Protein AF-A0A165BDV9-F1 (afdb_monomer_lite)

pLDDT: mean 80.35, std 20.44, range [30.0, 98.56]

Structure (mmCIF, N/CA/C/O backbone):
data_AF-A0A165BDV9-F1
#
_entry.id   AF-A0A165BDV9-F1
#
loop_
_atom_site.group_PDB
_atom_site.id
_atom_site.type_symbol
_atom_site.label_atom_id
_atom_site.label_alt_id
_atom_site.label_comp_id
_atom_site.label_asym_id
_atom_site.label_entity_id
_atom_site.label_seq_id
_atom_site.pdbx_PDB_ins_code
_atom_site.Cartn_x
_atom_site.Cartn_y
_atom_site.Cartn_z
_atom_site.occupancy
_atom_site.B_iso_or_equiv
_atom_site.auth_seq_id
_atom_site.auth_comp_id
_atom_site.auth_asym_id
_atom_site.auth_atom_id
_atom_site.pdbx_PDB_model_num
ATOM 1 N N . MET A 1 1 ? -20.796 7.220 -41.250 1.00 53.97 1 MET A N 1
ATOM 2 C CA . MET A 1 1 ? -20.922 7.171 -39.777 1.00 53.97 1 MET A CA 1
ATOM 3 C C . MET A 1 1 ? -20.487 5.777 -39.358 1.00 53.97 1 MET A C 1
ATOM 5 O O . MET A 1 1 ? -21.183 4.827 -39.682 1.00 53.97 1 MET A O 1
ATOM 9 N N . SER A 1 2 ? -19.279 5.639 -38.808 1.00 47.56 2 SER A N 1
ATOM 10 C CA . SER A 1 2 ? -18.722 4.333 -38.436 1.00 47.56 2 SER A CA 1
ATOM 11 C C . SER A 1 2 ? -19.279 3.947 -37.070 1.00 47.56 2 SER A C 1
ATOM 13 O O . SER A 1 2 ? -18.946 4.584 -36.075 1.00 47.56 2 SER A O 1
ATOM 15 N N . SER A 1 3 ? -20.176 2.963 -37.041 1.00 55.25 3 SER A N 1
ATOM 16 C CA . SER A 1 3 ? -20.696 2.372 -35.809 1.00 55.25 3 SER A CA 1
ATOM 17 C C . SER A 1 3 ? -19.577 1.546 -35.179 1.00 55.25 3 SER A C 1
ATOM 19 O O . SER A 1 3 ? -19.234 0.487 -35.700 1.00 55.25 3 SER A O 1
ATOM 21 N N . ALA A 1 4 ? -18.960 2.051 -34.111 1.00 53.91 4 ALA A N 1
ATOM 22 C CA . ALA A 1 4 ? -18.009 1.272 -33.328 1.00 53.91 4 ALA A CA 1
ATOM 23 C C . ALA A 1 4 ? -18.763 0.110 -32.666 1.00 53.91 4 ALA A C 1
ATOM 25 O O . ALA A 1 4 ? -19.794 0.325 -32.027 1.00 53.91 4 ALA A O 1
ATOM 26 N N . ALA A 1 5 ? -18.288 -1.118 -32.876 1.00 44.62 5 ALA A N 1
ATOM 27 C CA . ALA A 1 5 ? -18.812 -2.286 -32.183 1.00 44.62 5 ALA A CA 1
ATOM 28 C C . ALA A 1 5 ? -18.625 -2.107 -30.662 1.00 44.62 5 ALA A C 1
ATOM 30 O O . ALA A 1 5 ? -17.592 -1.566 -30.251 1.00 44.62 5 ALA A O 1
ATOM 31 N N . PRO A 1 6 ? -19.594 -2.528 -29.829 1.00 51.03 6 PRO A N 1
ATOM 32 C CA . PRO A 1 6 ? -19.442 -2.466 -28.382 1.00 51.03 6 PRO A CA 1
ATOM 33 C C . PRO A 1 6 ? -18.241 -3.330 -27.957 1.00 51.03 6 PRO A C 1
ATOM 35 O O . PRO A 1 6 ? -18.067 -4.423 -28.501 1.00 51.03 6 PRO A O 1
ATOM 38 N N . PRO A 1 7 ? -17.391 -2.860 -27.028 1.00 49.88 7 PRO A N 1
ATOM 39 C CA . PRO A 1 7 ? -16.247 -3.628 -26.555 1.00 49.88 7 PRO A CA 1
ATOM 40 C C . PRO A 1 7 ? -16.735 -4.911 -25.868 1.00 49.88 7 PRO A C 1
ATOM 42 O O . PRO A 1 7 ? -17.346 -4.869 -24.805 1.00 49.88 7 PRO A O 1
ATOM 45 N N . THR A 1 8 ? -16.490 -6.056 -26.505 1.00 48.16 8 THR A N 1
ATOM 46 C CA . THR A 1 8 ? -16.943 -7.385 -26.060 1.00 48.16 8 THR A CA 1
ATOM 47 C C . THR A 1 8 ? -16.049 -8.059 -25.020 1.00 48.16 8 THR A C 1
ATOM 49 O O . THR A 1 8 ? -16.355 -9.178 -24.624 1.00 48.16 8 THR A O 1
ATOM 52 N N . ASP A 1 9 ? -14.982 -7.418 -24.545 1.00 52.66 9 ASP A N 1
ATOM 53 C CA . ASP A 1 9 ? -14.109 -8.022 -23.534 1.00 52.66 9 ASP A CA 1
ATOM 54 C C . ASP A 1 9 ? -14.529 -7.574 -22.138 1.00 52.66 9 ASP A C 1
ATOM 56 O O . ASP A 1 9 ? -14.067 -6.571 -21.588 1.00 52.66 9 ASP A O 1
ATOM 60 N N . THR A 1 10 ? -15.466 -8.321 -21.557 1.00 58.69 10 THR A N 1
ATOM 61 C CA . THR A 1 10 ? -15.656 -8.272 -20.108 1.00 58.69 10 THR A CA 1
ATOM 62 C C . THR A 1 10 ? -14.504 -9.070 -19.504 1.00 58.69 10 THR A C 1
ATOM 64 O O . THR A 1 10 ? -14.655 -10.264 -19.243 1.00 58.69 10 THR A O 1
ATOM 67 N N . ASP A 1 11 ? -13.339 -8.424 -19.345 1.00 69.75 11 ASP A N 1
ATOM 68 C CA . ASP A 1 11 ? -12.197 -8.968 -18.598 1.00 69.75 11 ASP A CA 1
ATOM 69 C C . ASP A 1 11 ? -12.765 -9.599 -17.320 1.00 69.75 11 ASP A C 1
ATOM 71 O O . ASP A 1 11 ? -13.359 -8.913 -16.479 1.00 69.75 11 ASP A O 1
ATOM 75 N N . THR A 1 12 ? -12.682 -10.925 -17.197 1.00 86.38 12 THR A N 1
ATOM 76 C CA . THR A 1 12 ? -13.261 -11.618 -16.045 1.00 86.38 12 THR A CA 1
ATOM 77 C C . THR A 1 12 ? -12.397 -11.307 -14.832 1.00 86.38 12 THR A C 1
ATOM 79 O O . THR A 1 12 ? -11.383 -11.949 -14.583 1.00 86.38 12 THR A O 1
ATOM 82 N N . VAL A 1 13 ? -12.788 -10.277 -14.082 1.00 91.44 13 VAL A N 1
ATOM 83 C CA . VAL A 1 13 ? -12.050 -9.835 -12.899 1.00 91.44 13 VAL A CA 1
ATOM 84 C C . VAL A 1 13 ? -12.374 -10.727 -11.710 1.00 91.44 13 VAL A C 1
ATOM 86 O O . VAL A 1 13 ? -13.504 -10.712 -11.208 1.00 91.44 13 VAL A O 1
ATOM 89 N N . THR A 1 14 ? -11.354 -11.410 -11.196 1.00 95.31 14 THR A N 1
ATOM 90 C CA . THR A 1 14 ? -11.439 -12.212 -9.969 1.00 95.31 14 THR A CA 1
ATOM 91 C C . THR A 1 14 ? -10.708 -11.509 -8.830 1.00 95.31 14 THR A C 1
ATOM 93 O O . THR A 1 14 ? -9.566 -11.084 -8.988 1.00 95.31 14 THR A O 1
ATOM 96 N N . VAL A 1 15 ? -11.340 -11.391 -7.659 1.00 97.19 15 VAL A N 1
ATOM 97 C CA . VAL A 1 15 ? -10.685 -10.888 -6.441 1.00 97.19 15 VAL A CA 1
ATOM 98 C C . VAL A 1 15 ? -10.355 -12.058 -5.528 1.00 97.19 15 VAL A C 1
ATOM 100 O O . VAL A 1 15 ? -11.198 -12.914 -5.274 1.00 97.19 15 VAL A O 1
ATOM 103 N N . ARG A 1 16 ? -9.123 -12.104 -5.020 1.00 97.50 16 ARG A N 1
ATOM 104 C CA . ARG A 1 16 ? -8.670 -13.164 -4.111 1.00 97.50 16 ARG A CA 1
ATOM 105 C C . ARG A 1 16 ? -7.572 -12.687 -3.168 1.00 97.50 16 ARG A C 1
ATOM 107 O O . ARG A 1 16 ? -7.036 -11.587 -3.298 1.00 97.50 16 ARG A O 1
ATOM 114 N N . ALA A 1 17 ? -7.230 -13.527 -2.194 1.00 98.12 17 ALA A N 1
ATOM 115 C CA . ALA A 1 17 ? -6.017 -13.327 -1.409 1.00 98.12 17 ALA A CA 1
ATOM 116 C C . ALA A 1 17 ? -4.771 -13.462 -2.305 1.00 98.12 17 ALA A C 1
ATOM 118 O O . ALA A 1 17 ? -4.738 -14.289 -3.222 1.00 98.12 17 ALA A O 1
ATOM 119 N N . MET A 1 18 ? -3.750 -12.652 -2.028 1.00 98.31 18 MET A N 1
ATOM 120 C CA . MET A 1 18 ? -2.462 -12.742 -2.720 1.00 98.31 18 MET A CA 1
ATOM 121 C C . MET A 1 18 ? -1.737 -14.042 -2.341 1.00 98.31 18 MET A C 1
ATOM 123 O O . MET A 1 18 ? -1.652 -14.385 -1.157 1.00 98.31 18 MET A O 1
ATOM 127 N N . ARG A 1 19 ? -1.183 -14.744 -3.331 1.00 98.12 19 ARG A N 1
ATOM 128 C CA . ARG A 1 19 ? -0.327 -15.922 -3.136 1.00 98.12 19 ARG A CA 1
ATOM 129 C C . ARG A 1 19 ? 1.083 -15.505 -2.703 1.00 98.12 19 ARG A C 1
ATOM 131 O O . ARG A 1 19 ? 1.499 -14.360 -2.866 1.00 98.12 19 ARG A O 1
ATOM 138 N N . ALA A 1 20 ? 1.836 -16.430 -2.114 1.00 96.12 20 ALA A N 1
ATOM 139 C CA . ALA A 1 20 ? 3.165 -16.127 -1.573 1.00 96.12 20 ALA A CA 1
ATOM 140 C C . ALA A 1 20 ? 4.212 -15.815 -2.662 1.00 96.12 20 ALA A C 1
ATOM 142 O O . ALA A 1 20 ? 5.116 -15.011 -2.436 1.00 96.12 20 ALA A O 1
ATOM 143 N N . ASP A 1 21 ? 4.078 -16.427 -3.835 1.00 96.75 21 ASP A N 1
ATOM 144 C CA . ASP A 1 21 ? 4.927 -16.254 -5.018 1.00 96.75 21 ASP A CA 1
ATOM 145 C C . ASP A 1 21 ? 4.632 -14.963 -5.804 1.00 96.75 21 ASP A C 1
ATOM 147 O O . ASP A 1 21 ? 5.457 -14.510 -6.594 1.00 96.75 21 ASP A O 1
ATOM 151 N N . GLU A 1 22 ? 3.514 -14.296 -5.518 1.00 97.38 22 GLU A N 1
ATOM 152 C CA . GLU A 1 22 ? 3.071 -13.076 -6.207 1.00 97.38 22 GLU A CA 1
ATOM 153 C C . GLU A 1 22 ? 3.657 -11.778 -5.653 1.00 97.38 22 GLU A C 1
ATOM 155 O O . GLU A 1 22 ? 3.380 -10.692 -6.164 1.00 97.38 22 GLU A O 1
ATOM 160 N N . GLN A 1 23 ? 4.484 -11.866 -4.612 1.00 97.44 23 GLN A N 1
ATOM 161 C CA . GLN A 1 23 ? 5.049 -10.703 -3.930 1.00 97.44 23 GLN A CA 1
ATOM 162 C C . GLN A 1 23 ? 5.742 -9.723 -4.894 1.00 97.44 23 GLN A C 1
ATOM 164 O O . GLN A 1 23 ? 5.627 -8.507 -4.731 1.00 97.44 23 GLN A O 1
ATOM 169 N N . HIS A 1 24 ? 6.446 -10.238 -5.904 1.00 96.81 24 HIS A N 1
ATOM 170 C CA . HIS A 1 24 ? 7.117 -9.397 -6.891 1.00 96.81 24 HIS A CA 1
ATOM 171 C C . HIS A 1 24 ? 6.128 -8.665 -7.810 1.00 96.81 24 HIS A C 1
ATOM 173 O O . HIS A 1 24 ? 6.222 -7.445 -7.951 1.00 96.81 24 HIS A O 1
ATOM 179 N N . ALA A 1 25 ? 5.162 -9.392 -8.377 1.00 97.19 25 ALA A N 1
ATOM 180 C CA . ALA A 1 25 ? 4.134 -8.828 -9.248 1.00 97.19 25 ALA A CA 1
ATOM 181 C C . ALA A 1 25 ? 3.306 -7.760 -8.514 1.00 97.19 25 ALA A C 1
ATOM 183 O O . ALA A 1 25 ? 3.128 -6.657 -9.027 1.00 97.19 25 ALA A O 1
ATOM 184 N N . PHE A 1 26 ? 2.913 -8.029 -7.262 1.00 97.81 26 PHE A N 1
ATOM 185 C CA . PHE A 1 26 ? 2.276 -7.037 -6.392 1.00 97.81 26 PHE A CA 1
ATOM 186 C C . PHE A 1 26 ? 3.112 -5.756 -6.291 1.00 97.81 26 PHE A C 1
ATOM 188 O O . PHE A 1 26 ? 2.597 -4.654 -6.471 1.00 97.81 26 PHE A O 1
ATOM 195 N N . ALA A 1 27 ? 4.408 -5.887 -5.992 1.00 97.31 27 ALA A N 1
ATOM 196 C CA . ALA A 1 27 ? 5.265 -4.732 -5.766 1.00 97.31 27 ALA A CA 1
ATOM 197 C C . ALA A 1 27 ? 5.450 -3.899 -7.046 1.00 97.31 27 ALA A C 1
ATOM 199 O O . ALA A 1 27 ? 5.487 -2.673 -6.956 1.00 97.31 27 ALA A O 1
ATOM 200 N N . LEU A 1 28 ? 5.503 -4.524 -8.228 1.00 96.75 28 LEU A N 1
ATOM 201 C CA . LEU A 1 28 ? 5.533 -3.806 -9.507 1.00 96.75 28 LEU A CA 1
ATOM 202 C C . LEU A 1 28 ? 4.243 -3.020 -9.757 1.00 96.75 28 LEU A C 1
ATOM 204 O O . LEU A 1 28 ? 4.317 -1.824 -10.047 1.00 96.75 28 LEU A O 1
ATOM 208 N N . VAL A 1 29 ? 3.079 -3.647 -9.574 1.00 97.38 29 VAL A N 1
ATOM 209 C CA . VAL A 1 29 ? 1.774 -2.978 -9.714 1.00 97.38 29 VAL A CA 1
ATOM 210 C C . VAL A 1 29 ? 1.661 -1.816 -8.727 1.00 97.38 29 VAL A C 1
ATOM 212 O O . VAL A 1 29 ? 1.257 -0.717 -9.101 1.00 97.38 29 VAL A O 1
ATOM 215 N N . ALA A 1 30 ? 2.102 -2.006 -7.482 1.00 96.81 30 ALA A N 1
ATOM 216 C CA . ALA A 1 30 ? 2.131 -0.952 -6.473 1.00 96.81 30 ALA A CA 1
ATOM 217 C C . ALA A 1 30 ? 3.055 0.211 -6.853 1.00 96.81 30 ALA A C 1
ATOM 219 O O . ALA A 1 30 ? 2.678 1.371 -6.698 1.00 96.81 30 ALA A O 1
ATOM 220 N N . VAL A 1 31 ? 4.243 -0.061 -7.395 1.00 95.94 31 VAL A N 1
ATOM 221 C CA . VAL A 1 31 ? 5.139 0.993 -7.894 1.00 95.94 31 VAL A CA 1
ATOM 222 C C . VAL A 1 31 ? 4.488 1.762 -9.036 1.00 95.94 31 VAL A C 1
ATOM 224 O O . VAL A 1 31 ? 4.521 2.990 -9.013 1.00 95.94 31 VAL A O 1
ATOM 227 N N . ARG A 1 32 ? 3.888 1.066 -10.006 1.00 95.50 32 ARG A N 1
ATOM 228 C CA . ARG A 1 32 ? 3.242 1.678 -11.177 1.00 95.50 32 ARG A CA 1
ATOM 229 C C . ARG A 1 32 ? 2.054 2.544 -10.769 1.00 95.50 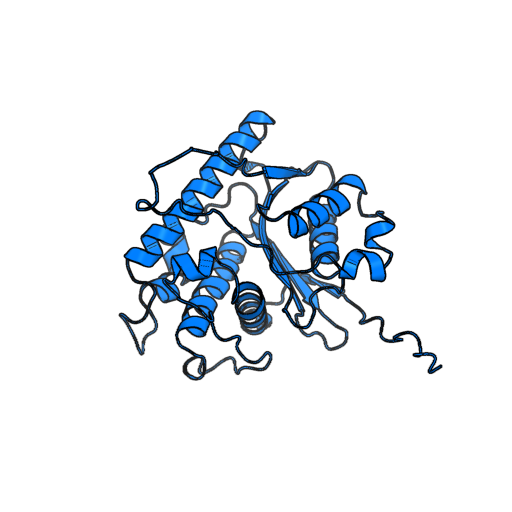32 ARG A C 1
ATOM 231 O O . ARG A 1 32 ? 2.014 3.713 -11.143 1.00 95.50 32 ARG A O 1
ATOM 238 N N . ALA A 1 33 ? 1.164 2.016 -9.929 1.00 94.81 33 ALA A N 1
ATOM 239 C CA . ALA A 1 33 ? 0.017 2.745 -9.391 1.00 94.81 33 ALA A CA 1
ATOM 240 C C . ALA A 1 33 ? 0.461 4.043 -8.694 1.00 94.81 33 ALA A C 1
ATOM 242 O O . ALA A 1 33 ? -0.078 5.121 -8.925 1.00 94.81 33 ALA A O 1
ATOM 243 N N . PHE A 1 34 ? 1.510 3.977 -7.877 1.00 93.19 34 PHE A N 1
ATOM 244 C CA . PHE A 1 34 ? 1.923 5.098 -7.037 1.00 93.19 34 PHE A CA 1
ATOM 245 C C . PHE A 1 34 ? 3.073 5.947 -7.605 1.00 93.19 34 PHE A C 1
ATOM 247 O O . PHE A 1 34 ? 3.534 6.877 -6.937 1.00 93.19 34 PHE A O 1
ATOM 254 N N . ALA A 1 35 ? 3.519 5.703 -8.840 1.00 92.44 35 ALA A N 1
ATOM 255 C CA . ALA A 1 35 ? 4.621 6.435 -9.475 1.00 92.44 35 ALA A CA 1
ATOM 256 C C . ALA A 1 35 ? 4.336 7.946 -9.622 1.00 92.44 35 ALA A C 1
ATOM 258 O O . ALA A 1 35 ? 5.243 8.788 -9.560 1.00 92.44 35 ALA A O 1
ATOM 259 N N . THR A 1 36 ? 3.059 8.304 -9.773 1.00 89.31 36 THR A N 1
ATOM 260 C CA . THR A 1 36 ? 2.581 9.686 -9.928 1.00 89.31 36 THR A CA 1
ATOM 261 C C . THR A 1 36 ? 2.110 10.317 -8.611 1.00 89.31 36 THR A C 1
ATOM 263 O O . THR A 1 36 ? 1.811 11.515 -8.578 1.00 89.31 36 THR A O 1
ATOM 266 N N . ASN A 1 37 ? 2.101 9.563 -7.504 1.00 88.38 37 ASN A N 1
ATOM 267 C CA . ASN A 1 37 ? 1.612 10.029 -6.207 1.00 88.38 37 ASN A CA 1
ATOM 268 C C . ASN A 1 37 ? 2.476 11.181 -5.660 1.00 88.38 37 ASN A C 1
ATOM 270 O O . ASN A 1 37 ? 3.692 11.065 -5.480 1.00 88.38 37 ASN A O 1
ATOM 274 N N . ARG A 1 38 ? 1.829 12.312 -5.352 1.00 88.56 38 ARG A N 1
ATOM 275 C CA . ARG A 1 38 ? 2.505 13.543 -4.913 1.00 88.56 38 ARG A CA 1
ATOM 276 C C . ARG A 1 38 ? 3.209 13.400 -3.567 1.00 88.56 38 ARG A C 1
ATOM 278 O O . ARG A 1 38 ? 4.322 13.905 -3.420 1.00 88.56 38 ARG A O 1
ATOM 285 N N . VAL A 1 39 ? 2.605 12.707 -2.606 1.00 87.88 39 VAL A N 1
ATOM 286 C CA . VAL A 1 39 ? 3.179 12.532 -1.266 1.00 87.88 39 VAL A CA 1
ATOM 287 C C . VAL A 1 39 ? 4.367 11.590 -1.281 1.00 87.88 39 VAL A C 1
ATOM 289 O O . VAL A 1 39 ? 5.392 11.918 -0.693 1.00 87.88 39 VAL A O 1
ATOM 292 N N . LEU A 1 40 ? 4.305 10.483 -2.015 1.00 89.31 40 LEU A N 1
ATOM 293 C CA . LEU A 1 40 ? 5.439 9.572 -2.168 1.00 89.31 40 LEU A CA 1
ATOM 294 C C . LEU A 1 40 ? 6.592 10.241 -2.913 1.00 89.31 40 LEU A C 1
ATOM 296 O O . LEU A 1 40 ? 7.751 10.107 -2.516 1.00 89.31 40 LEU A O 1
ATOM 300 N N . ARG A 1 41 ? 6.293 11.064 -3.921 1.00 90.12 41 ARG A N 1
ATOM 301 C CA . ARG A 1 41 ? 7.302 11.914 -4.560 1.00 90.12 41 ARG A CA 1
ATOM 302 C C . ARG A 1 41 ? 7.905 12.936 -3.601 1.00 90.12 41 ARG A C 1
ATOM 304 O O . ARG A 1 41 ? 9.118 13.126 -3.618 1.00 90.12 41 ARG A O 1
ATOM 311 N N . TRP A 1 42 ? 7.097 13.575 -2.756 1.00 89.75 42 TRP A N 1
ATOM 312 C CA . TRP A 1 42 ? 7.583 14.509 -1.737 1.00 89.75 42 TRP A CA 1
ATOM 313 C C . TRP A 1 42 ? 8.460 13.804 -0.695 1.00 89.75 42 TRP A C 1
ATOM 315 O O . TRP A 1 42 ? 9.559 14.281 -0.403 1.00 89.75 42 TRP A O 1
ATOM 325 N N . ILE A 1 43 ? 8.045 12.632 -0.205 1.00 87.38 43 ILE A N 1
ATOM 326 C CA . ILE A 1 43 ? 8.833 11.766 0.684 1.00 87.38 43 ILE A CA 1
ATOM 327 C C . ILE A 1 43 ? 10.182 11.437 0.037 1.00 87.38 43 ILE A C 1
ATOM 329 O O . ILE A 1 43 ? 11.209 11.570 0.701 1.00 87.38 43 ILE A O 1
ATOM 333 N N . ASN A 1 44 ? 10.207 11.130 -1.259 1.00 85.69 44 ASN A N 1
ATOM 334 C CA . ASN A 1 44 ? 11.418 10.791 -2.013 1.00 85.69 44 ASN A CA 1
ATOM 335 C C . ASN A 1 44 ? 12.195 12.025 -2.544 1.00 85.69 44 ASN A C 1
ATOM 337 O O . ASN A 1 44 ? 13.239 11.891 -3.168 1.00 85.69 44 ASN A O 1
ATOM 341 N N . SER A 1 45 ? 11.733 13.260 -2.302 1.00 86.31 45 SER A N 1
ATOM 342 C CA . SER A 1 45 ? 12.325 14.479 -2.894 1.00 86.31 45 SER A CA 1
ATOM 343 C C . SER A 1 45 ? 12.408 14.467 -4.436 1.00 86.31 45 SER A C 1
ATOM 345 O O . SER A 1 45 ? 13.287 15.104 -5.018 1.00 86.31 45 SER A O 1
ATOM 347 N N . ILE A 1 46 ? 11.475 13.796 -5.116 1.00 85.00 46 ILE A N 1
ATOM 348 C CA . ILE A 1 46 ? 11.474 13.653 -6.579 1.00 85.00 46 ILE A CA 1
ATOM 349 C C . ILE A 1 46 ? 10.756 14.823 -7.258 1.00 85.00 46 ILE A C 1
ATOM 351 O O . ILE A 1 46 ? 9.540 15.025 -7.122 1.00 85.00 46 ILE A O 1
ATOM 355 N N . ARG A 1 47 ? 11.517 15.576 -8.058 1.00 81.19 47 ARG A N 1
ATOM 356 C CA . ARG A 1 47 ? 11.013 16.660 -8.917 1.00 81.19 47 ARG A CA 1
ATOM 357 C C . ARG A 1 47 ? 10.312 16.104 -10.171 1.00 81.19 47 ARG A C 1
ATOM 359 O O . ARG A 1 47 ? 10.471 14.928 -10.481 1.00 81.19 47 ARG A O 1
ATOM 366 N N . PRO A 1 48 ? 9.471 16.900 -10.861 1.00 78.12 48 PRO A N 1
ATOM 367 C CA . PRO A 1 48 ? 8.864 16.481 -12.130 1.00 78.12 48 PRO A CA 1
ATOM 368 C C . PRO A 1 48 ? 9.929 16.031 -13.152 1.00 78.12 48 PRO A C 1
ATOM 370 O O . PRO A 1 48 ? 11.030 16.580 -13.111 1.00 78.12 48 PRO A O 1
ATOM 373 N N . PRO A 1 49 ? 9.630 15.058 -14.038 1.00 75.44 49 PRO A N 1
ATOM 374 C CA . PRO A 1 49 ? 8.290 14.559 -14.376 1.00 75.44 49 PRO A CA 1
ATOM 375 C C . PRO A 1 49 ? 7.687 13.558 -13.372 1.00 75.44 49 PRO A C 1
ATOM 377 O O . PRO A 1 49 ? 6.473 13.568 -13.186 1.00 75.44 49 PRO A O 1
ATOM 380 N N . GLY A 1 50 ? 8.486 12.802 -12.615 1.00 80.75 50 GLY A N 1
ATOM 381 C CA . GLY A 1 50 ? 7.989 11.831 -11.631 1.00 80.75 50 GLY A CA 1
ATOM 382 C C . GLY A 1 50 ? 8.903 10.621 -11.479 1.00 80.75 50 GLY A C 1
ATOM 383 O O . GLY A 1 50 ? 10.066 10.675 -11.872 1.00 80.75 50 GLY A O 1
ATOM 384 N N . ILE A 1 51 ? 8.380 9.547 -10.887 1.00 85.94 51 ILE A N 1
ATOM 385 C CA . ILE A 1 51 ? 9.053 8.244 -10.847 1.00 85.94 51 ILE A CA 1
ATOM 386 C C . ILE A 1 51 ? 8.768 7.551 -12.186 1.00 85.94 51 ILE A C 1
ATOM 388 O O . ILE A 1 51 ? 7.596 7.456 -12.548 1.00 85.94 51 ILE A O 1
ATOM 392 N N . PRO A 1 52 ? 9.779 7.082 -12.936 1.00 89.81 52 PRO A N 1
ATOM 393 C CA . PRO A 1 52 ? 9.530 6.300 -14.142 1.00 89.81 52 PRO A CA 1
ATOM 394 C C . PRO A 1 52 ? 8.777 5.011 -13.792 1.00 89.81 52 PRO A C 1
ATOM 396 O O . PRO A 1 52 ? 9.231 4.255 -12.929 1.00 89.81 52 PRO A O 1
ATOM 399 N N . SER A 1 53 ? 7.640 4.757 -14.443 1.00 89.81 53 SER A N 1
ATOM 400 C CA . SER A 1 53 ? 6.907 3.503 -14.252 1.00 89.81 53 SER A CA 1
ATOM 401 C C . SER A 1 53 ? 7.728 2.332 -14.804 1.00 89.81 53 SER A C 1
ATOM 403 O O . SER A 1 53 ? 8.162 2.397 -15.956 1.00 89.81 53 SER A O 1
ATOM 405 N N . PRO A 1 54 ? 7.968 1.269 -14.018 1.00 92.75 54 PRO A N 1
ATOM 406 C CA . PRO A 1 54 ? 8.638 0.078 -14.522 1.00 92.75 54 PRO A CA 1
ATOM 407 C C . PRO A 1 54 ? 7.738 -0.677 -15.519 1.00 92.75 54 PRO A C 1
ATOM 409 O O . PRO A 1 54 ? 6.508 -0.561 -15.435 1.00 92.75 54 PRO A O 1
ATOM 412 N N . PRO A 1 55 ? 8.319 -1.476 -16.433 1.00 92.00 55 PRO A N 1
ATOM 413 C CA . PRO A 1 55 ? 7.566 -2.449 -17.223 1.00 92.00 55 PRO A CA 1
ATOM 414 C C . PRO A 1 55 ? 6.769 -3.396 -16.316 1.00 92.00 55 PRO A C 1
ATOM 416 O O . PRO A 1 55 ? 7.219 -3.716 -15.212 1.00 92.00 55 PRO A O 1
ATOM 419 N N . ALA A 1 56 ? 5.589 -3.824 -16.765 1.00 87.94 56 ALA A N 1
ATOM 420 C CA . ALA A 1 56 ? 4.731 -4.730 -15.995 1.00 87.94 56 ALA A CA 1
ATOM 421 C C . ALA A 1 56 ? 5.367 -6.122 -15.811 1.00 87.94 56 ALA A C 1
ATOM 423 O O . ALA A 1 56 ? 5.150 -6.778 -14.798 1.00 87.94 56 ALA A O 1
ATOM 424 N N . ASP A 1 57 ? 6.201 -6.530 -16.765 1.00 88.25 57 ASP A N 1
ATOM 425 C CA . ASP A 1 57 ? 6.914 -7.803 -16.859 1.00 88.25 57 ASP A CA 1
ATOM 426 C C . ASP A 1 57 ? 8.382 -7.708 -16.409 1.00 88.25 57 ASP A C 1
ATOM 428 O O . ASP A 1 57 ? 9.200 -8.576 -16.728 1.00 88.25 57 ASP A O 1
ATOM 432 N N . ALA A 1 58 ? 8.748 -6.649 -15.675 1.00 88.69 58 ALA A N 1
ATOM 433 C CA . ALA A 1 58 ? 10.114 -6.485 -15.195 1.00 88.69 58 ALA A CA 1
ATOM 434 C C . ALA A 1 58 ? 10.561 -7.727 -14.393 1.00 88.69 58 ALA A C 1
ATOM 436 O O . ALA A 1 58 ? 9.800 -8.235 -13.571 1.00 88.69 58 ALA A O 1
ATOM 437 N N . PRO A 1 59 ? 11.790 -8.235 -14.598 1.00 86.50 59 PRO A N 1
ATOM 438 C CA . PRO A 1 59 ? 12.228 -9.456 -13.940 1.00 86.50 59 PRO A CA 1
ATOM 439 C C . PRO A 1 59 ? 12.379 -9.252 -12.428 1.00 86.50 59 PRO A C 1
ATOM 441 O O . PRO A 1 59 ? 12.885 -8.226 -11.961 1.00 86.50 59 PRO A O 1
ATOM 444 N N . SER A 1 60 ? 12.046 -10.294 -11.661 1.00 80.06 60 SER A N 1
ATOM 445 C CA . SER A 1 60 ? 12.166 -10.296 -10.194 1.00 80.06 60 SER A CA 1
ATOM 446 C C . SER A 1 60 ? 13.591 -10.072 -9.705 1.00 80.06 60 SER A C 1
ATOM 448 O O . SER A 1 60 ? 13.813 -9.465 -8.650 1.00 80.06 60 SER A O 1
ATOM 450 N N . THR A 1 61 ? 14.571 -10.497 -10.500 1.00 79.75 61 THR A N 1
ATOM 451 C CA . THR A 1 61 ? 15.990 -10.260 -10.262 1.00 79.75 61 THR A CA 1
ATOM 452 C C . THR A 1 61 ? 16.775 -10.157 -11.573 1.00 79.75 61 THR A C 1
ATOM 454 O O . THR A 1 61 ? 16.552 -10.977 -12.460 1.00 79.75 61 THR A O 1
ATOM 457 N N . PRO A 1 62 ? 17.751 -9.231 -11.673 1.00 80.12 62 PRO A N 1
ATOM 458 C CA . PRO A 1 62 ? 18.097 -8.217 -10.679 1.00 80.12 62 PRO A CA 1
ATOM 459 C C . PRO A 1 62 ? 17.223 -6.956 -10.810 1.00 80.12 62 PRO A C 1
ATOM 461 O O . PRO A 1 62 ? 17.135 -6.352 -11.877 1.00 80.12 62 PRO A O 1
ATOM 464 N N . LEU A 1 63 ? 16.701 -6.462 -9.678 1.00 88.12 63 LEU A N 1
ATOM 465 C CA . LEU A 1 63 ? 16.024 -5.153 -9.592 1.00 88.12 63 LEU A CA 1
ATOM 466 C C . LEU A 1 63 ? 16.937 -3.970 -9.966 1.00 88.12 63 LEU A C 1
ATOM 468 O O . LEU A 1 63 ? 16.471 -2.843 -10.102 1.00 88.12 63 LEU A O 1
ATOM 472 N N . ALA A 1 64 ? 18.245 -4.209 -10.112 1.00 85.56 64 ALA A N 1
ATOM 473 C CA . ALA A 1 64 ? 19.224 -3.217 -10.544 1.00 85.56 64 ALA A CA 1
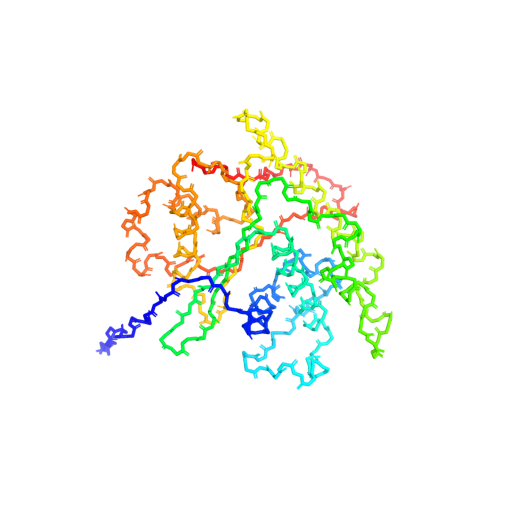ATOM 474 C C . ALA A 1 64 ? 18.928 -2.643 -11.942 1.00 85.56 64 ALA A C 1
ATOM 476 O O . ALA A 1 64 ? 19.365 -1.534 -12.229 1.00 85.56 64 ALA A O 1
ATOM 477 N N . SER A 1 65 ? 18.167 -3.367 -12.772 1.00 88.25 65 SER A N 1
ATOM 478 C CA . SER A 1 65 ? 17.692 -2.896 -14.081 1.00 88.25 65 SER A CA 1
ATOM 479 C C . SER A 1 65 ? 16.659 -1.767 -13.983 1.00 88.25 65 SER A C 1
ATOM 481 O O . SER A 1 65 ? 16.504 -0.996 -14.927 1.00 88.25 65 SER A O 1
ATOM 483 N N . LEU A 1 66 ? 15.970 -1.633 -12.844 1.00 91.00 66 LEU A N 1
ATOM 484 C CA . LEU A 1 66 ? 14.992 -0.571 -12.635 1.00 91.00 66 LEU A CA 1
ATOM 485 C C . LEU A 1 66 ? 15.682 0.772 -12.356 1.00 91.00 66 LEU A C 1
ATOM 487 O O . LEU A 1 66 ? 16.691 0.805 -11.637 1.00 91.00 66 LEU A O 1
ATOM 491 N N . PRO A 1 67 ? 15.096 1.898 -12.809 1.00 91.25 67 PRO A N 1
ATOM 492 C CA . PRO A 1 67 ? 15.508 3.227 -12.378 1.00 91.25 67 PRO A CA 1
ATOM 493 C C . PRO A 1 67 ? 15.559 3.315 -10.853 1.00 91.25 67 PRO A C 1
ATOM 495 O O . PRO A 1 67 ? 14.713 2.744 -10.157 1.00 91.25 67 PRO A O 1
ATOM 498 N N . ARG A 1 68 ? 16.547 4.039 -10.319 1.00 90.06 68 ARG A N 1
ATOM 499 C CA . ARG A 1 68 ? 16.789 4.131 -8.872 1.00 90.06 68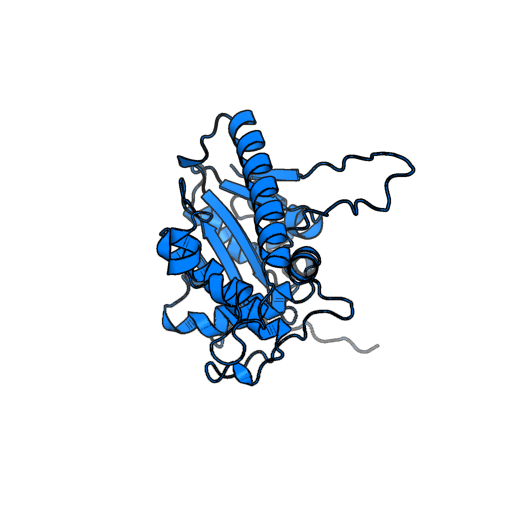 ARG A CA 1
ATOM 500 C C . ARG A 1 68 ? 15.518 4.508 -8.112 1.00 90.06 68 ARG A C 1
ATOM 502 O O . ARG A 1 68 ? 15.186 3.880 -7.113 1.00 90.06 68 ARG A O 1
ATOM 509 N N . GLU A 1 69 ? 14.795 5.507 -8.592 1.00 90.94 69 GLU A N 1
ATOM 510 C CA . GLU A 1 69 ? 13.582 6.033 -7.973 1.00 90.94 69 GLU A CA 1
ATOM 511 C C . GLU A 1 69 ? 12.477 4.971 -7.896 1.00 90.94 69 GLU A C 1
ATOM 513 O O . GLU A 1 69 ? 11.849 4.817 -6.845 1.00 90.94 69 GLU A O 1
ATOM 518 N N . ALA A 1 70 ? 12.293 4.206 -8.976 1.00 92.62 70 ALA A N 1
ATOM 519 C CA . ALA A 1 70 ? 11.345 3.096 -9.043 1.00 92.62 70 ALA A CA 1
ATOM 520 C C . ALA A 1 70 ? 11.768 1.952 -8.115 1.00 92.62 70 ALA A C 1
ATOM 522 O O . ALA A 1 70 ? 10.937 1.395 -7.405 1.00 92.62 70 ALA A O 1
ATOM 523 N N . ARG A 1 71 ? 13.070 1.652 -8.040 1.00 93.31 71 ARG A N 1
ATOM 524 C CA . ARG A 1 71 ? 13.626 0.630 -7.143 1.00 93.31 71 ARG A CA 1
ATOM 525 C C . ARG A 1 71 ? 13.449 0.978 -5.662 1.00 93.31 71 ARG A C 1
ATOM 527 O O . ARG A 1 71 ? 13.121 0.107 -4.860 1.00 93.31 71 ARG A O 1
ATOM 534 N N . LEU A 1 72 ? 13.629 2.240 -5.275 1.00 92.81 72 LEU A N 1
ATOM 535 C CA . LEU A 1 72 ? 13.375 2.668 -3.895 1.00 92.81 72 LEU A CA 1
ATOM 536 C C . LEU A 1 72 ? 11.887 2.600 -3.548 1.00 92.81 72 LEU A C 1
ATOM 538 O O . LEU A 1 72 ? 11.538 2.141 -2.460 1.00 92.81 72 LEU A O 1
ATOM 542 N N . LEU A 1 73 ? 11.013 3.010 -4.476 1.00 93.56 73 LEU A N 1
ATOM 543 C CA . LEU A 1 73 ? 9.571 2.852 -4.302 1.00 93.56 73 LEU A CA 1
ATOM 544 C C . LEU A 1 73 ? 9.183 1.368 -4.218 1.00 93.56 73 LEU A C 1
ATOM 546 O O . LEU A 1 73 ? 8.371 1.010 -3.373 1.00 93.56 73 LEU A O 1
ATOM 550 N N . TYR A 1 74 ? 9.823 0.501 -5.006 1.00 95.38 74 TYR A N 1
ATOM 551 C CA . TYR A 1 74 ? 9.639 -0.948 -4.944 1.00 95.38 74 TYR A CA 1
ATOM 552 C C . TYR A 1 74 ? 9.944 -1.480 -3.545 1.00 95.38 74 TYR A C 1
ATOM 554 O O . TYR A 1 74 ? 9.112 -2.165 -2.959 1.00 95.38 74 TYR A O 1
ATOM 562 N N . TYR A 1 75 ? 11.097 -1.132 -2.960 1.00 95.00 75 TYR A N 1
ATOM 563 C CA . TYR A 1 75 ? 11.430 -1.572 -1.600 1.00 95.00 75 TYR A CA 1
ATOM 564 C C . TYR A 1 75 ? 10.454 -1.054 -0.551 1.00 95.00 75 TYR A C 1
ATOM 566 O O . TYR A 1 75 ? 10.188 -1.745 0.433 1.00 95.00 75 TYR A O 1
ATOM 574 N N . PHE A 1 76 ? 9.923 0.150 -0.744 1.00 94.44 76 PHE A N 1
ATOM 575 C CA . PHE A 1 76 ? 8.914 0.693 0.147 1.00 94.44 76 PHE A CA 1
ATOM 576 C C . PHE A 1 76 ? 7.593 -0.078 0.046 1.00 94.44 76 PHE A C 1
ATOM 578 O O . PHE A 1 76 ? 7.072 -0.507 1.072 1.00 94.44 76 PHE A O 1
ATOM 585 N N . MET A 1 77 ? 7.095 -0.321 -1.169 1.00 95.88 77 MET A N 1
ATOM 586 C CA . MET A 1 77 ? 5.851 -1.063 -1.408 1.00 95.88 77 MET A CA 1
ATOM 587 C C . MET A 1 77 ? 5.956 -2.526 -0.967 1.00 95.88 77 MET A C 1
ATOM 589 O O . MET A 1 77 ? 5.076 -3.019 -0.262 1.00 95.88 77 MET A O 1
ATOM 593 N N . ASP A 1 78 ? 7.070 -3.193 -1.283 1.00 97.00 78 ASP A N 1
ATOM 594 C CA . ASP A 1 78 ? 7.396 -4.532 -0.774 1.00 97.00 78 ASP A CA 1
ATOM 595 C C . ASP A 1 78 ? 7.430 -4.547 0.760 1.00 97.00 78 ASP A C 1
ATOM 597 O O . ASP A 1 78 ? 6.950 -5.476 1.409 1.00 97.00 78 ASP A O 1
ATOM 601 N N . GLY A 1 79 ? 7.966 -3.487 1.364 1.00 96.12 79 GLY A N 1
ATOM 602 C CA . GLY A 1 79 ? 7.999 -3.336 2.807 1.00 96.12 79 GLY A CA 1
ATOM 603 C C . GLY A 1 79 ? 6.626 -3.083 3.434 1.00 96.12 79 GLY A C 1
ATOM 604 O O . GLY A 1 79 ? 6.368 -3.580 4.527 1.00 96.12 79 GLY A O 1
ATOM 605 N N . LEU A 1 80 ? 5.721 -2.347 2.786 1.00 95.38 80 LEU A N 1
ATOM 606 C CA . LEU A 1 80 ? 4.335 -2.200 3.253 1.00 95.38 80 LEU A CA 1
ATOM 607 C C . LEU A 1 80 ? 3.596 -3.537 3.195 1.00 95.38 80 LEU A C 1
ATOM 609 O O . LEU A 1 80 ? 3.010 -3.950 4.195 1.00 95.38 80 LEU A O 1
ATOM 613 N N . LEU A 1 81 ? 3.727 -4.261 2.081 1.00 97.69 81 LEU A N 1
ATOM 614 C CA . LEU A 1 81 ? 3.192 -5.611 1.925 1.00 97.69 81 LEU A CA 1
ATOM 615 C C . LEU A 1 81 ? 3.663 -6.541 3.052 1.00 97.69 81 LEU A C 1
ATOM 617 O O . LEU A 1 81 ? 2.851 -7.184 3.722 1.00 97.69 81 LEU A O 1
ATOM 621 N N . ARG A 1 82 ? 4.978 -6.585 3.304 1.00 97.88 82 ARG A N 1
ATOM 622 C CA . ARG A 1 82 ? 5.561 -7.398 4.383 1.00 97.8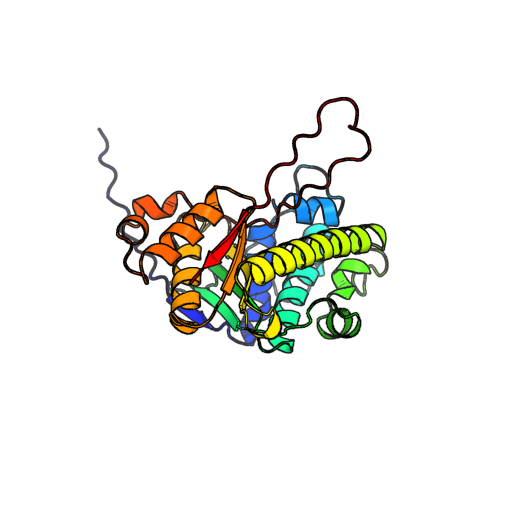8 82 ARG A CA 1
ATOM 623 C C . ARG A 1 82 ? 5.041 -6.983 5.750 1.00 97.88 82 ARG A C 1
ATOM 625 O O . ARG A 1 82 ? 4.779 -7.854 6.572 1.00 97.88 82 ARG A O 1
ATOM 632 N N . THR A 1 83 ? 4.884 -5.688 6.010 1.00 96.62 83 THR A N 1
ATOM 633 C CA . THR A 1 83 ? 4.306 -5.194 7.266 1.00 96.62 83 THR A CA 1
ATOM 634 C C . THR A 1 83 ? 2.870 -5.684 7.445 1.00 96.62 83 THR A C 1
ATOM 636 O O . THR A 1 83 ? 2.537 -6.203 8.514 1.00 96.62 83 THR A O 1
ATOM 639 N N . THR A 1 84 ? 2.032 -5.612 6.409 1.00 97.12 84 THR A N 1
ATOM 640 C CA . THR A 1 84 ? 0.663 -6.149 6.448 1.00 97.12 84 THR A CA 1
ATOM 641 C C . THR A 1 84 ? 0.674 -7.656 6.718 1.00 97.12 84 THR A C 1
ATOM 643 O O . THR A 1 84 ? -0.015 -8.117 7.623 1.00 97.12 84 THR A O 1
ATOM 646 N N . GLN A 1 85 ? 1.528 -8.430 6.046 1.00 97.44 85 GLN A N 1
ATOM 647 C CA . GLN A 1 85 ? 1.662 -9.873 6.300 1.00 97.44 85 GLN A CA 1
ATOM 648 C C . GLN A 1 85 ? 2.156 -10.186 7.726 1.00 97.44 85 GLN A C 1
ATOM 650 O O . GLN A 1 85 ? 1.574 -11.019 8.421 1.00 97.44 85 GLN A O 1
ATOM 655 N N . LEU A 1 86 ? 3.199 -9.499 8.204 1.00 97.19 86 LEU A N 1
ATOM 656 C CA . LEU A 1 86 ? 3.786 -9.694 9.539 1.00 97.19 86 LEU A CA 1
ATOM 657 C C . LEU A 1 86 ? 2.814 -9.340 10.662 1.00 97.19 86 LEU A C 1
ATOM 659 O O . LEU A 1 86 ? 2.834 -9.956 11.730 1.00 97.19 86 LEU A O 1
ATOM 663 N N . THR A 1 87 ? 1.956 -8.353 10.426 1.00 96.19 87 THR A N 1
ATOM 664 C CA . THR A 1 87 ? 0.899 -7.982 11.361 1.00 96.19 87 THR A CA 1
ATOM 665 C C . THR A 1 87 ? -0.337 -8.858 11.225 1.00 96.19 87 THR A C 1
ATOM 667 O O . THR A 1 87 ? -1.265 -8.642 11.990 1.00 96.19 87 THR A O 1
ATOM 670 N N . LYS A 1 88 ? -0.354 -9.883 10.359 1.00 96.94 88 LYS A N 1
ATOM 671 C CA . LYS A 1 88 ? -1.532 -10.721 10.063 1.00 96.94 88 LYS A CA 1
ATOM 672 C C . LYS A 1 88 ? -2.724 -9.911 9.531 1.00 96.94 88 LYS A C 1
ATOM 674 O O . LYS A 1 88 ? -3.874 -10.226 9.825 1.00 96.94 88 LYS A O 1
ATOM 679 N N . GLY A 1 89 ? -2.439 -8.835 8.807 1.00 97.00 89 GLY A N 1
ATOM 680 C CA . GLY A 1 89 ? -3.414 -8.163 7.962 1.00 97.00 89 GLY A CA 1
ATOM 681 C C . GLY A 1 89 ? -3.778 -9.011 6.742 1.00 97.00 89 GLY A C 1
ATOM 682 O O . GLY A 1 89 ? -3.276 -10.124 6.559 1.00 97.00 89 GLY A O 1
ATOM 683 N N . ARG A 1 90 ? -4.651 -8.475 5.891 1.00 97.44 90 ARG A N 1
ATOM 684 C CA . ARG A 1 90 ? -5.109 -9.132 4.668 1.00 97.44 90 ARG A CA 1
ATOM 685 C C . ARG A 1 90 ? -4.564 -8.406 3.445 1.00 97.44 90 ARG A C 1
ATOM 687 O O . ARG A 1 90 ? -4.659 -7.188 3.338 1.00 97.44 90 ARG A O 1
ATOM 694 N N . VAL A 1 91 ? -4.008 -9.178 2.519 1.00 98.38 91 VAL A N 1
ATOM 695 C CA . VAL A 1 91 ? -3.530 -8.696 1.222 1.00 98.38 91 VAL A CA 1
ATOM 696 C C . VAL A 1 91 ? -4.441 -9.283 0.161 1.00 98.38 91 VAL A C 1
ATOM 698 O O . VAL A 1 91 ? -4.534 -10.505 0.029 1.00 98.38 91 VAL A O 1
ATOM 701 N N . MET A 1 92 ? -5.134 -8.417 -0.563 1.00 98.44 92 MET A N 1
ATOM 702 C CA . MET A 1 92 ? -6.067 -8.807 -1.612 1.00 98.44 92 MET A CA 1
ATOM 703 C C . MET A 1 92 ? -5.573 -8.286 -2.948 1.00 98.44 92 MET A C 1
ATOM 705 O O . MET A 1 92 ? -5.021 -7.189 -3.018 1.00 98.44 92 MET A O 1
ATOM 709 N N . VAL A 1 93 ? -5.783 -9.071 -3.992 1.00 98.56 93 VAL A N 1
ATOM 710 C CA . VAL A 1 93 ? -5.435 -8.728 -5.368 1.00 98.56 93 VAL A CA 1
ATOM 711 C C . VAL A 1 93 ? -6.637 -8.964 -6.260 1.00 98.56 93 VAL A C 1
ATOM 713 O O . VAL A 1 93 ? -7.429 -9.878 -6.018 1.00 98.56 93 VAL A O 1
ATOM 716 N N . ALA A 1 94 ? -6.776 -8.118 -7.271 1.00 97.81 94 ALA A N 1
ATOM 717 C CA . ALA A 1 94 ? -7.696 -8.344 -8.365 1.00 97.81 94 ALA A CA 1
ATOM 718 C C . ALA A 1 94 ? -6.885 -8.748 -9.594 1.00 97.81 94 ALA A C 1
ATOM 720 O O . ALA A 1 94 ? -5.921 -8.059 -9.949 1.00 97.81 94 ALA A O 1
ATOM 721 N N . VAL A 1 95 ? -7.262 -9.874 -10.187 1.00 97.25 95 VAL A N 1
ATOM 722 C CA . VAL A 1 95 ? -6.579 -10.484 -11.326 1.00 97.25 95 VAL A CA 1
ATOM 723 C C . VAL A 1 95 ? -7.493 -10.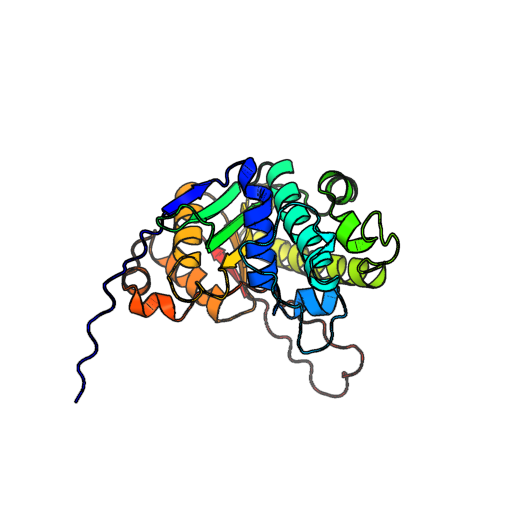560 -12.540 1.00 97.25 95 VAL A C 1
ATOM 725 O O . VAL A 1 95 ? -8.718 -10.610 -12.387 1.00 97.25 95 VAL A O 1
ATOM 728 N N . ASP A 1 96 ? -6.889 -10.526 -13.724 1.00 94.81 96 ASP A N 1
ATOM 729 C CA . ASP A 1 96 ? -7.568 -10.750 -15.003 1.00 94.81 96 ASP A CA 1
ATOM 730 C C . ASP A 1 96 ? -7.697 -12.250 -15.335 1.00 94.81 96 ASP A C 1
ATOM 732 O O . ASP A 1 96 ? -7.404 -13.114 -14.502 1.00 94.81 96 ASP A O 1
ATOM 736 N N . ALA A 1 97 ? -8.175 -12.561 -16.543 1.00 93.12 97 ALA A N 1
ATOM 737 C CA . ALA A 1 97 ? -8.375 -13.933 -17.008 1.00 93.12 97 ALA A CA 1
ATOM 738 C C . ALA A 1 97 ? -7.053 -14.715 -17.122 1.00 93.12 97 ALA A C 1
ATOM 740 O O . ALA A 1 97 ? -7.032 -15.934 -16.942 1.00 93.12 97 ALA A O 1
ATOM 741 N N . GLU A 1 98 ? -5.950 -14.013 -17.365 1.00 94.50 98 GLU A N 1
ATOM 742 C CA . GLU A 1 98 ? -4.590 -14.544 -17.436 1.00 94.50 98 GLU A CA 1
ATOM 743 C C . GLU A 1 98 ? -3.901 -14.627 -16.062 1.00 94.50 98 GLU A C 1
ATOM 745 O O . GLU A 1 98 ? -2.709 -14.927 -15.989 1.00 94.50 98 GLU A O 1
ATOM 750 N N . ASP A 1 99 ? -4.636 -14.388 -14.971 1.00 95.12 99 ASP A N 1
ATOM 751 C CA . ASP A 1 99 ? -4.155 -14.444 -13.585 1.00 95.12 99 ASP A CA 1
ATOM 752 C C . ASP A 1 99 ? -3.066 -13.397 -13.256 1.00 95.12 99 ASP A C 1
ATOM 754 O O . ASP A 1 99 ? -2.308 -13.542 -12.291 1.00 95.12 99 ASP A O 1
ATOM 758 N N . ASN A 1 100 ? -3.000 -12.300 -14.018 1.00 96.19 100 ASN A N 1
ATOM 759 C CA . ASN A 1 100 ? -2.104 -11.177 -13.751 1.00 96.19 100 ASN A CA 1
ATOM 760 C C . ASN A 1 100 ? -2.729 -10.207 -12.751 1.00 96.19 100 ASN A C 1
ATOM 762 O O . ASN A 1 100 ? -3.880 -9.795 -12.888 1.00 96.19 100 ASN A O 1
ATOM 766 N N . ILE A 1 101 ? -1.946 -9.753 -11.773 1.00 97.69 101 ILE A N 1
ATOM 767 C CA . ILE A 1 101 ? -2.397 -8.744 -10.806 1.00 97.69 101 ILE A CA 1
ATOM 768 C C . ILE A 1 101 ? -2.580 -7.400 -11.511 1.00 97.69 101 ILE A C 1
ATOM 770 O O . ILE A 1 101 ? -1.626 -6.845 -12.051 1.00 97.69 101 ILE A O 1
ATOM 774 N N . ARG A 1 102 ? -3.794 -6.847 -11.449 1.00 97.00 102 ARG A N 1
ATOM 775 C CA . ARG A 1 102 ? -4.137 -5.523 -11.999 1.00 97.00 102 ARG A CA 1
ATOM 776 C C . ARG A 1 102 ? -4.448 -4.491 -10.927 1.00 97.00 102 ARG A C 1
ATOM 778 O O . ARG A 1 102 ? -4.298 -3.297 -11.161 1.00 97.00 102 ARG A O 1
ATOM 785 N N . ALA A 1 103 ? -4.838 -4.928 -9.735 1.00 97.25 103 ALA A N 1
ATOM 786 C CA . ALA A 1 103 ? -5.052 -4.056 -8.588 1.00 97.25 103 ALA A CA 1
ATOM 787 C C . ALA A 1 103 ? -4.813 -4.800 -7.277 1.00 97.25 103 ALA A C 1
ATOM 789 O O . ALA A 1 103 ? -4.774 -6.032 -7.238 1.00 97.25 103 ALA A O 1
ATOM 790 N N . PHE A 1 104 ? -4.685 -4.054 -6.185 1.00 98.25 104 PHE A N 1
ATOM 791 C CA . PHE A 1 104 ? -4.453 -4.623 -4.866 1.00 98.25 104 PHE A CA 1
ATOM 792 C C . PHE A 1 104 ? -5.012 -3.758 -3.738 1.00 98.25 104 PHE A C 1
ATOM 794 O O . PHE A 1 104 ? -5.127 -2.542 -3.878 1.00 98.25 104 PHE A O 1
ATOM 801 N N . ALA A 1 105 ? -5.281 -4.390 -2.595 1.00 97.56 105 ALA A N 1
ATOM 802 C CA . ALA A 1 105 ? -5.661 -3.747 -1.342 1.00 97.56 105 ALA A CA 1
ATOM 803 C C . ALA A 1 105 ? -4.885 -4.339 -0.151 1.00 97.56 105 ALA A C 1
ATOM 805 O O . ALA A 1 105 ? -4.769 -5.561 -0.011 1.00 97.56 105 ALA A O 1
ATOM 806 N N . LEU A 1 106 ? -4.378 -3.468 0.724 1.00 97.75 106 LEU A N 1
ATOM 807 C CA . LEU A 1 106 ? -3.709 -3.812 1.978 1.00 97.75 106 LEU A CA 1
ATOM 808 C C . LEU A 1 106 ? -4.590 -3.430 3.164 1.00 97.75 106 LEU A C 1
ATOM 810 O O . LEU A 1 106 ? -4.768 -2.251 3.464 1.00 97.75 106 LEU A O 1
ATOM 814 N N . TRP A 1 107 ? -5.092 -4.434 3.871 1.00 96.75 107 TRP A N 1
ATOM 815 C CA . TRP A 1 107 ? -5.904 -4.264 5.068 1.00 96.75 107 TRP A CA 1
ATOM 816 C C . TRP A 1 107 ? -5.090 -4.606 6.309 1.00 96.75 107 TRP A C 1
ATOM 818 O O . TRP A 1 107 ? -4.692 -5.752 6.518 1.00 96.75 107 TRP A O 1
ATOM 828 N N . ASN A 1 108 ? -4.869 -3.626 7.171 1.00 95.81 108 ASN A N 1
ATOM 829 C CA . ASN A 1 108 ? -4.252 -3.835 8.469 1.00 95.81 108 ASN A CA 1
ATOM 830 C C . ASN A 1 108 ? -5.308 -4.287 9.480 1.00 95.81 108 ASN A C 1
ATOM 832 O O . ASN A 1 108 ? -6.392 -3.705 9.576 1.00 95.81 108 ASN A O 1
ATOM 836 N N . ARG A 1 109 ? -4.971 -5.327 10.249 1.00 95.75 109 ARG A N 1
ATOM 837 C CA . ARG A 1 109 ? -5.858 -5.857 11.286 1.00 95.75 109 ARG A CA 1
ATOM 838 C C . ARG A 1 109 ? -5.995 -4.889 12.473 1.00 95.75 109 ARG A C 1
ATOM 840 O O . ARG A 1 109 ? -5.086 -4.083 12.712 1.00 95.75 109 ARG A O 1
ATOM 847 N N . PRO A 1 110 ? -7.032 -5.056 13.305 1.00 94.62 110 PRO A N 1
ATOM 848 C CA . PRO A 1 110 ? -7.176 -4.314 14.546 1.00 94.62 110 PRO A CA 1
ATOM 849 C C . PRO A 1 110 ? -5.958 -4.456 15.466 1.00 94.62 110 PRO A C 1
ATOM 851 O O . PRO A 1 110 ? -5.401 -5.548 15.649 1.00 94.62 110 PRO A O 1
ATOM 854 N N . GLY A 1 111 ? -5.507 -3.323 16.009 1.00 91.19 111 GLY A N 1
ATOM 855 C CA . GLY A 1 111 ? -4.340 -3.252 16.894 1.00 91.19 111 GLY A CA 1
ATOM 856 C C . GLY A 1 111 ? -2.985 -3.471 16.207 1.00 91.19 111 GLY A C 1
ATOM 857 O O . GLY A 1 111 ? -1.981 -3.663 16.895 1.00 91.19 111 GLY A O 1
ATOM 858 N N . ALA A 1 112 ? -2.915 -3.460 14.870 1.00 92.75 112 ALA A N 1
ATOM 859 C CA . ALA A 1 112 ? -1.644 -3.565 14.159 1.00 92.75 112 ALA A CA 1
ATOM 860 C C . ALA A 1 112 ? -0.714 -2.372 14.465 1.00 92.75 112 ALA A C 1
ATOM 862 O O 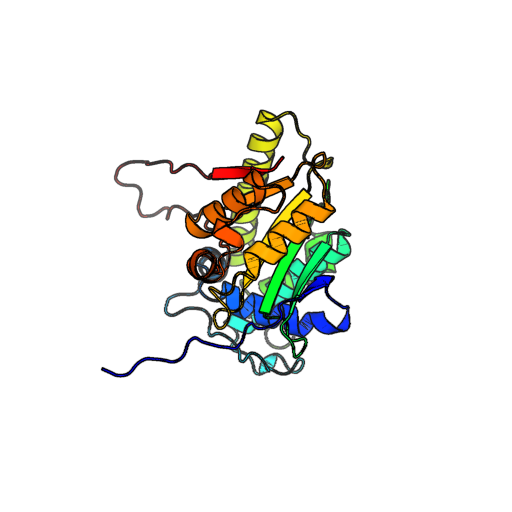. ALA A 1 112 ? -1.073 -1.199 14.299 1.00 92.75 112 ALA A O 1
ATOM 863 N N . VAL A 1 113 ? 0.514 -2.693 14.884 1.00 89.81 113 VAL A N 1
ATOM 864 C CA . VAL A 1 113 ? 1.603 -1.732 15.104 1.00 89.81 113 VAL A CA 1
ATOM 865 C C . VAL A 1 113 ? 2.544 -1.787 13.904 1.00 89.81 113 VAL A C 1
ATOM 867 O O . VAL A 1 113 ? 3.410 -2.658 13.812 1.00 89.81 113 VAL A O 1
ATOM 870 N N . ILE A 1 114 ? 2.340 -0.864 12.968 1.00 88.50 114 ILE A N 1
ATOM 871 C CA . ILE A 1 114 ? 3.049 -0.813 11.680 1.00 88.50 114 ILE A CA 1
ATOM 872 C C . ILE A 1 114 ? 4.274 0.113 11.697 1.00 88.50 114 ILE A C 1
ATOM 874 O O . ILE A 1 114 ? 5.145 0.000 10.842 1.00 88.50 114 ILE A O 1
ATOM 878 N N . ASP A 1 115 ? 4.371 0.992 12.693 1.00 85.88 115 ASP A N 1
ATOM 879 C CA . ASP A 1 115 ? 5.328 2.100 12.791 1.00 85.88 115 ASP A CA 1
ATOM 880 C C . ASP A 1 115 ? 6.473 1.862 13.792 1.00 85.88 115 ASP A C 1
ATOM 882 O O . ASP A 1 115 ? 7.325 2.728 13.991 1.00 85.88 115 ASP A O 1
ATOM 886 N N . SER A 1 116 ? 6.540 0.683 14.420 1.00 90.12 116 SER A N 1
ATOM 887 C CA . SER A 1 116 ? 7.656 0.356 15.315 1.00 90.12 116 SER A CA 1
ATOM 888 C C . SER A 1 116 ? 8.963 0.146 14.538 1.00 90.12 116 SER A C 1
ATOM 890 O O . SER A 1 116 ? 8.978 -0.463 13.467 1.00 90.12 116 SER A O 1
ATOM 892 N N . MET A 1 117 ? 10.098 0.566 15.110 1.00 89.06 117 MET A N 1
ATOM 893 C CA . MET A 1 117 ? 11.422 0.350 14.501 1.00 89.06 117 MET A CA 1
ATOM 894 C C . MET A 1 117 ? 11.704 -1.131 14.211 1.00 89.06 117 MET A C 1
ATOM 896 O O . MET A 1 117 ? 12.264 -1.466 13.169 1.00 89.06 117 MET A O 1
ATOM 900 N N . GLY A 1 118 ? 11.263 -2.029 15.100 1.00 94.19 118 GLY A N 1
ATOM 901 C CA . GLY A 1 118 ? 11.362 -3.471 14.879 1.00 94.19 118 GLY A CA 1
ATOM 902 C C . GLY A 1 118 ? 10.578 -3.931 13.647 1.00 94.19 118 GLY A C 1
ATOM 903 O O . GLY A 1 118 ? 11.069 -4.772 12.894 1.00 94.19 118 GLY A O 1
ATOM 904 N N . MET A 1 119 ? 9.401 -3.349 13.394 1.00 94.56 119 MET A N 1
ATOM 905 C CA . MET A 1 119 ? 8.619 -3.637 12.191 1.00 94.56 119 MET A CA 1
ATOM 906 C C . MET A 1 119 ? 9.324 -3.136 10.928 1.00 94.56 119 MET A C 1
ATOM 908 O O . MET A 1 119 ? 9.491 -3.913 9.993 1.00 94.56 119 MET A O 1
ATOM 912 N N . ILE A 1 120 ? 9.834 -1.899 10.928 1.00 92.00 120 ILE A N 1
ATOM 913 C CA . ILE A 1 120 ? 10.581 -1.313 9.795 1.00 92.00 120 ILE A CA 1
ATOM 914 C C . ILE A 1 120 ? 11.760 -2.210 9.382 1.00 92.00 120 ILE A C 1
ATOM 916 O O . ILE A 1 120 ? 12.004 -2.427 8.190 1.00 92.00 120 ILE A O 1
ATOM 920 N N . VAL A 1 121 ? 12.479 -2.770 10.361 1.00 94.50 121 VAL A N 1
ATOM 921 C CA . VAL A 1 121 ? 13.594 -3.696 10.116 1.00 94.50 121 VAL A CA 1
ATOM 922 C C . VAL A 1 121 ? 13.097 -5.037 9.571 1.00 94.50 121 VAL A C 1
ATOM 924 O O . VAL A 1 121 ? 13.567 -5.476 8.519 1.00 94.50 121 VAL A O 1
ATOM 927 N N . ARG A 1 122 ? 12.126 -5.682 10.235 1.00 95.81 122 ARG A N 1
ATOM 928 C CA . ARG A 1 122 ? 11.605 -7.005 9.832 1.00 95.81 122 ARG A CA 1
ATOM 929 C C . ARG A 1 122 ? 10.944 -6.984 8.455 1.00 95.81 122 ARG A C 1
ATOM 931 O O . ARG A 1 122 ? 11.104 -7.928 7.685 1.00 95.81 122 ARG A O 1
ATOM 938 N N . ALA A 1 123 ? 10.256 -5.896 8.133 1.00 95.81 123 ALA A N 1
ATOM 939 C CA . ALA A 1 123 ? 9.626 -5.669 6.841 1.00 95.81 123 ALA A CA 1
ATOM 940 C C . ALA A 1 123 ? 10.605 -5.169 5.767 1.00 95.81 123 ALA A C 1
ATOM 942 O O . ALA A 1 123 ? 10.206 -4.952 4.631 1.00 95.81 123 ALA A O 1
ATOM 943 N N . LYS A 1 124 ? 11.893 -4.991 6.092 1.00 95.44 124 LYS A N 1
ATOM 944 C CA . LYS A 1 124 ? 12.938 -4.519 5.168 1.00 95.44 124 LYS A CA 1
ATOM 945 C C . LYS A 1 124 ? 12.684 -3.130 4.563 1.00 95.44 124 LYS A C 1
ATOM 947 O O . LYS A 1 124 ? 13.357 -2.756 3.603 1.00 95.44 124 LYS A O 1
ATOM 952 N N . GLN A 1 125 ? 11.806 -2.325 5.165 1.00 92.19 125 GLN A N 1
ATOM 953 C CA . GLN A 1 125 ? 11.523 -0.950 4.730 1.00 92.19 125 GLN A CA 1
ATOM 954 C C . GLN A 1 125 ? 12.765 -0.048 4.808 1.00 92.19 125 GLN A C 1
ATOM 956 O O . GLN A 1 125 ? 12.893 0.913 4.051 1.00 92.19 125 GLN A O 1
ATOM 961 N N . TYR A 1 126 ? 13.736 -0.399 5.662 1.00 91.62 126 TYR A N 1
ATOM 962 C CA . TYR A 1 126 ? 15.028 0.287 5.742 1.00 91.62 126 TYR A CA 1
ATOM 963 C C . TYR A 1 126 ? 15.782 0.350 4.404 1.00 91.62 126 TYR A C 1
ATOM 965 O O . TYR A 1 126 ? 16.586 1.259 4.219 1.00 91.62 126 TYR A O 1
ATOM 973 N N . ARG A 1 127 ? 15.509 -0.553 3.450 1.00 92.62 127 ARG A N 1
ATOM 974 C CA . ARG A 1 127 ? 16.121 -0.528 2.109 1.00 92.62 127 ARG A CA 1
ATOM 975 C C . ARG A 1 127 ? 15.676 0.669 1.270 1.00 92.62 127 ARG A C 1
ATOM 977 O O . ARG A 1 127 ? 16.471 1.198 0.506 1.00 92.62 127 ARG A O 1
ATOM 984 N N . ALA A 1 128 ? 14.446 1.149 1.445 1.00 91.12 128 ALA A N 1
ATOM 985 C CA . ALA A 1 128 ? 14.014 2.395 0.808 1.00 91.12 128 ALA A CA 1
ATOM 986 C C . ALA A 1 128 ? 14.743 3.614 1.408 1.00 91.12 128 ALA A C 1
ATOM 988 O O . ALA A 1 128 ? 15.040 4.583 0.713 1.00 91.12 128 ALA A O 1
ATOM 989 N N . ILE A 1 129 ? 15.077 3.549 2.703 1.00 88.75 129 ILE A N 1
ATOM 990 C CA . ILE A 1 129 ? 15.689 4.651 3.456 1.00 88.75 129 ILE A CA 1
ATOM 991 C C . ILE A 1 129 ? 17.198 4.729 3.214 1.00 88.75 129 ILE A C 1
ATOM 993 O O . ILE A 1 129 ? 17.711 5.798 2.888 1.00 88.75 129 ILE A O 1
ATOM 997 N N . LEU A 1 130 ? 17.904 3.613 3.392 1.00 88.62 130 LEU A N 1
ATOM 998 C CA . LEU A 1 130 ? 19.363 3.537 3.295 1.00 88.62 130 LEU A CA 1
ATOM 999 C C . LEU A 1 130 ? 19.815 3.306 1.847 1.00 88.62 130 LEU A C 1
ATOM 1001 O O . LEU A 1 130 ? 20.811 3.869 1.408 1.00 88.62 130 LEU A O 1
ATOM 1005 N N . GLY A 1 131 ? 19.024 2.568 1.071 1.00 83.94 131 GLY A N 1
ATOM 1006 C CA . GLY A 1 131 ? 19.379 2.104 -0.264 1.00 83.94 131 GLY A CA 1
ATOM 1007 C C . GLY A 1 131 ? 19.609 0.594 -0.285 1.00 83.94 131 GLY A C 1
ATOM 1008 O O . GLY A 1 131 ? 19.252 -0.134 0.647 1.00 83.94 131 GLY A O 1
ATOM 1009 N N . ASP A 1 132 ? 20.179 0.112 -1.383 1.00 78.88 132 ASP A N 1
ATOM 1010 C CA . ASP A 1 132 ? 20.489 -1.302 -1.584 1.00 78.88 132 ASP A CA 1
ATOM 1011 C C . ASP A 1 132 ? 21.969 -1.606 -1.310 1.00 78.88 132 ASP A C 1
ATOM 1013 O O . ASP A 1 132 ? 22.768 -0.712 -1.041 1.00 78.88 132 ASP A O 1
ATOM 1017 N N . ALA A 1 133 ? 22.338 -2.889 -1.360 1.00 78.19 133 ALA A N 1
ATOM 1018 C CA . ALA A 1 133 ? 23.716 -3.330 -1.133 1.00 78.19 133 ALA A CA 1
ATOM 1019 C C . ALA A 1 133 ? 24.720 -2.711 -2.125 1.00 78.19 133 ALA A C 1
ATOM 1021 O O . ALA A 1 133 ? 25.900 -2.605 -1.806 1.00 78.19 133 ALA A O 1
ATOM 1022 N N . TRP A 1 134 ? 24.252 -2.291 -3.302 1.00 73.62 134 TRP A N 1
ATOM 1023 C CA . TRP A 1 134 ? 25.073 -1.665 -4.335 1.00 73.62 134 TRP A CA 1
ATOM 1024 C C . TRP A 1 134 ? 25.195 -0.148 -4.127 1.00 73.62 134 TRP A C 1
ATOM 1026 O O . TRP A 1 134 ? 26.186 0.451 -4.531 1.00 73.62 134 TRP A O 1
ATOM 1036 N N . HIS A 1 135 ? 24.215 0.472 -3.462 1.00 77.06 135 HIS A N 1
ATOM 1037 C CA . HIS A 1 135 ? 24.148 1.906 -3.188 1.00 77.06 135 HIS A CA 1
ATOM 1038 C C . HIS A 1 135 ? 23.704 2.162 -1.733 1.00 77.06 135 HIS A C 1
ATOM 1040 O O . HIS A 1 135 ? 22.576 2.611 -1.508 1.00 77.06 135 HIS A O 1
ATOM 1046 N N . PRO A 1 136 ? 24.576 1.934 -0.731 1.00 72.69 136 PRO A N 1
ATOM 1047 C CA . PRO A 1 136 ? 24.228 1.993 0.699 1.00 72.69 136 PRO A CA 1
ATOM 1048 C C . PRO A 1 136 ? 23.901 3.399 1.240 1.00 72.69 136 PRO A C 1
ATOM 1050 O O . PRO A 1 136 ? 23.506 3.538 2.395 1.00 72.69 136 PRO A O 1
ATOM 1053 N N . PHE A 1 137 ? 24.047 4.433 0.407 1.00 79.44 137 PHE A N 1
ATOM 1054 C CA . PHE A 1 137 ? 23.601 5.809 0.670 1.00 79.44 137 PHE A CA 1
ATOM 1055 C C . PHE A 1 137 ? 22.686 6.337 -0.442 1.00 79.44 137 PHE A C 1
ATOM 1057 O O . PHE A 1 137 ? 22.403 7.530 -0.531 1.00 79.44 137 PHE A O 1
ATOM 1064 N N . GLY A 1 138 ? 22.238 5.438 -1.318 1.00 81.75 138 GLY A N 1
ATOM 1065 C CA . GLY A 1 138 ? 21.387 5.735 -2.456 1.00 81.75 138 GLY A CA 1
ATOM 1066 C C . GLY A 1 138 ? 19.903 5.735 -2.116 1.00 81.75 138 GLY A C 1
ATOM 1067 O O . GLY A 1 138 ? 19.111 5.883 -3.037 1.00 81.75 138 GLY A O 1
ATOM 1068 N N . GLY A 1 139 ? 19.498 5.560 -0.857 1.00 87.38 139 GLY A N 1
ATOM 1069 C CA . GLY A 1 139 ? 18.094 5.614 -0.443 1.00 87.38 139 GLY A CA 1
ATOM 1070 C C . GLY A 1 139 ? 17.513 7.028 -0.347 1.00 87.38 139 GLY A C 1
ATOM 1071 O O . GLY A 1 139 ? 18.075 8.002 -0.852 1.00 87.38 139 GLY A O 1
ATOM 1072 N N . TRP A 1 140 ? 16.365 7.148 0.320 1.00 88.88 140 TRP A N 1
ATOM 1073 C CA . TRP A 1 140 ? 15.714 8.434 0.613 1.00 88.88 140 TRP A CA 1
ATOM 1074 C C . TRP A 1 140 ? 16.458 9.282 1.656 1.00 88.88 140 TRP A C 1
ATOM 1076 O O . TRP A 1 140 ? 16.194 10.481 1.797 1.00 88.88 140 TRP A O 1
ATOM 1086 N N . GLY A 1 141 ? 17.353 8.654 2.420 1.00 89.88 141 GLY A N 1
ATOM 1087 C CA . GLY A 1 141 ? 18.081 9.273 3.518 1.00 89.88 141 GLY A CA 1
ATOM 1088 C C . GLY A 1 141 ? 17.191 9.660 4.704 1.00 89.88 141 GLY A C 1
ATOM 1089 O O . GLY A 1 141 ? 15.975 9.442 4.731 1.00 89.88 141 GLY A O 1
ATOM 1090 N N . LEU A 1 142 ? 17.813 10.281 5.711 1.00 88.38 142 LEU A N 1
ATOM 1091 C CA . LEU A 1 142 ? 17.141 10.670 6.956 1.00 88.38 142 LEU A CA 1
ATOM 1092 C C . LEU A 1 142 ? 16.032 11.711 6.727 1.00 88.38 142 LEU A C 1
ATOM 1094 O O . LEU A 1 142 ? 14.999 11.684 7.394 1.00 88.38 142 LEU A O 1
ATOM 1098 N N . SER A 1 143 ? 16.217 12.598 5.746 1.00 89.62 143 SER A N 1
ATOM 1099 C CA . SER A 1 143 ? 15.214 13.593 5.356 1.00 89.62 143 SER A CA 1
ATOM 1100 C C . SER A 1 143 ? 13.942 12.940 4.815 1.00 89.62 143 SER A C 1
ATOM 1102 O O . SER A 1 143 ? 12.845 13.340 5.206 1.00 89.62 143 SER A O 1
ATOM 1104 N N . GLY A 1 144 ? 14.066 11.922 3.957 1.00 88.94 144 GLY A N 1
ATOM 1105 C CA . GLY A 1 144 ? 12.914 11.178 3.452 1.00 88.94 144 GLY A CA 1
ATOM 1106 C C . GLY A 1 144 ? 12.218 10.365 4.536 1.00 88.94 144 GLY A C 1
ATOM 1107 O O . GLY A 1 144 ? 10.994 10.418 4.637 1.00 88.94 144 GLY A O 1
ATOM 1108 N N . LEU A 1 145 ? 12.979 9.722 5.428 1.00 88.12 145 LEU A N 1
ATOM 1109 C CA . LEU A 1 145 ? 12.413 9.040 6.595 1.00 88.12 145 LEU A CA 1
ATOM 1110 C C . LEU A 1 145 ? 11.615 10.000 7.487 1.00 88.12 145 LEU A C 1
ATOM 1112 O O . LEU A 1 145 ? 10.478 9.707 7.848 1.00 88.12 145 LEU A O 1
ATOM 1116 N N . ARG A 1 146 ? 12.169 11.175 7.811 1.00 89.62 146 ARG A N 1
ATOM 1117 C CA . ARG A 1 146 ? 11.473 12.181 8.628 1.00 89.62 146 ARG A CA 1
ATOM 1118 C C . ARG A 1 146 ? 10.157 12.621 7.985 1.00 89.62 146 ARG A C 1
ATOM 1120 O O . ARG A 1 146 ? 9.170 12.802 8.693 1.00 89.62 146 ARG A O 1
ATOM 1127 N N . ARG A 1 147 ? 10.130 12.773 6.658 1.00 91.12 147 ARG A N 1
ATOM 1128 C CA . ARG A 1 147 ? 8.915 13.087 5.893 1.00 91.12 147 ARG A CA 1
ATOM 1129 C C . ARG A 1 147 ? 7.892 11.952 5.928 1.00 91.12 147 ARG A C 1
ATOM 1131 O O . ARG A 1 147 ? 6.722 12.220 6.187 1.00 91.12 147 ARG A O 1
ATOM 1138 N N . ALA A 1 148 ? 8.324 10.707 5.740 1.00 88.06 148 ALA A N 1
ATOM 1139 C CA . ALA A 1 148 ? 7.452 9.536 5.825 1.00 88.06 148 ALA A CA 1
ATOM 1140 C C . ALA A 1 148 ? 6.829 9.395 7.224 1.00 88.06 148 ALA A C 1
ATOM 1142 O O . ALA A 1 148 ? 5.613 9.286 7.353 1.00 88.06 148 ALA A O 1
ATOM 1143 N N . LEU A 1 149 ? 7.640 9.507 8.283 1.00 86.69 149 LEU A N 1
ATOM 1144 C CA . LEU A 1 149 ? 7.157 9.484 9.668 1.00 86.69 149 LEU A CA 1
ATOM 1145 C C . LEU A 1 149 ? 6.218 10.654 9.972 1.00 86.69 149 LEU A C 1
ATOM 1147 O O . LEU A 1 149 ? 5.266 10.495 10.732 1.00 86.69 149 LEU A O 1
ATOM 1151 N N . HIS A 1 150 ? 6.456 11.826 9.378 1.00 88.31 150 HIS A N 1
ATOM 1152 C CA . HIS A 1 150 ? 5.556 12.965 9.522 1.00 88.31 150 HIS A CA 1
ATOM 1153 C C . HIS A 1 150 ? 4.168 12.658 8.946 1.00 88.31 150 HIS A C 1
ATOM 1155 O O . HIS A 1 150 ? 3.176 12.832 9.657 1.00 88.31 150 HIS A O 1
ATOM 1161 N N . VAL A 1 151 ? 4.101 12.139 7.716 1.00 87.56 151 VAL A N 1
ATOM 1162 C CA . VAL A 1 151 ? 2.849 11.706 7.067 1.00 87.56 151 VAL A CA 1
ATOM 1163 C C . VAL A 1 151 ? 2.155 10.641 7.915 1.00 87.56 151 VAL A C 1
ATOM 1165 O O . VAL A 1 151 ? 0.996 10.824 8.285 1.00 87.56 151 VAL A O 1
ATOM 1168 N N . GLN A 1 152 ? 2.887 9.611 8.346 1.00 85.69 152 GLN A N 1
ATOM 1169 C CA . GLN A 1 152 ? 2.345 8.548 9.195 1.00 85.69 152 GLN A CA 1
ATOM 1170 C C . GLN A 1 152 ? 1.784 9.085 10.517 1.00 85.69 152 GLN A C 1
ATOM 1172 O O . GLN A 1 152 ? 0.705 8.698 10.959 1.00 85.69 152 GLN A O 1
ATOM 1177 N N . SER A 1 153 ? 2.488 10.016 11.163 1.00 85.94 153 SER A N 1
ATOM 1178 C CA . SER A 1 153 ? 2.037 10.593 12.432 1.00 85.94 153 SER A CA 1
ATOM 1179 C C . SER A 1 153 ? 0.749 11.405 12.276 1.00 85.94 153 SER A C 1
ATOM 1181 O O . SER A 1 153 ? -0.096 11.402 13.174 1.00 85.94 153 SER A O 1
ATOM 1183 N N . SER A 1 154 ? 0.587 12.088 11.141 1.00 86.69 154 SER A N 1
ATOM 1184 C CA . SER A 1 154 ? -0.619 12.851 10.817 1.00 86.69 154 SER A CA 1
ATOM 1185 C C . SER A 1 154 ? -1.803 11.919 10.561 1.00 86.69 154 SER A C 1
ATOM 1187 O O . SER A 1 154 ? -2.873 12.150 11.124 1.00 86.69 154 SER A O 1
ATOM 1189 N N . PHE A 1 155 ? -1.578 10.825 9.829 1.00 84.12 155 PHE A N 1
ATOM 1190 C CA . PHE A 1 155 ? -2.546 9.744 9.622 1.00 84.12 155 PHE A CA 1
ATOM 1191 C C . PHE A 1 155 ? -3.018 9.142 10.955 1.00 84.12 155 PHE A C 1
ATOM 1193 O O . PHE A 1 155 ? -4.204 9.155 11.282 1.00 84.12 155 PHE A O 1
ATOM 1200 N N . VAL A 1 156 ? -2.084 8.727 11.819 1.00 85.06 156 VAL A N 1
ATOM 1201 C CA . VAL A 1 156 ? -2.408 8.133 13.130 1.00 85.06 156 VAL A CA 1
ATOM 1202 C C . VAL A 1 156 ? -3.211 9.096 14.012 1.00 85.06 156 VAL A C 1
ATOM 1204 O O . VAL A 1 156 ? -4.144 8.678 14.705 1.00 85.06 156 VAL A O 1
ATOM 1207 N N . LYS A 1 157 ? -2.879 10.393 13.998 1.00 87.38 157 LYS A N 1
ATOM 1208 C CA . LYS A 1 157 ? -3.631 11.419 14.739 1.00 87.38 157 LYS A CA 1
ATOM 1209 C C . LYS A 1 157 ? -5.047 11.596 14.188 1.00 87.38 157 LYS A C 1
ATOM 1211 O O . LYS A 1 157 ? -5.982 11.690 14.986 1.00 87.38 157 LYS A O 1
ATOM 1216 N N . SER A 1 158 ? -5.196 11.633 12.863 1.00 85.94 158 SER A N 1
ATOM 1217 C CA . SER A 1 158 ? -6.486 11.715 12.166 1.00 85.94 158 SER A CA 1
ATOM 1218 C C . SER A 1 158 ? -7.384 10.530 12.537 1.00 85.94 158 SER A C 1
ATOM 1220 O O . SER A 1 158 ? -8.466 10.734 13.098 1.00 85.94 158 SER A O 1
ATOM 1222 N N . HIS A 1 159 ? -6.873 9.302 12.392 1.00 84.44 159 HIS A N 1
ATOM 1223 C CA . HIS A 1 159 ? -7.554 8.064 12.787 1.00 84.44 159 HIS A CA 1
ATOM 1224 C C . HIS A 1 159 ? -7.996 8.086 14.241 1.00 84.44 159 HIS A C 1
ATOM 1226 O O . HIS A 1 159 ? -9.169 7.882 14.546 1.00 84.44 159 HIS A O 1
ATOM 1232 N N . LYS A 1 160 ? -7.070 8.381 15.161 1.00 87.38 160 LYS A N 1
ATOM 1233 C CA . LYS A 1 160 ? -7.373 8.396 16.595 1.00 87.38 160 LYS A CA 1
ATOM 1234 C C . LYS A 1 160 ? -8.488 9.387 16.927 1.00 87.38 160 LYS A C 1
ATOM 1236 O O . LYS A 1 160 ? -9.336 9.084 17.764 1.00 87.38 160 LYS A O 1
ATOM 1241 N N . LYS A 1 161 ? -8.496 10.565 16.293 1.00 88.44 161 LYS A N 1
ATOM 1242 C CA . LYS A 1 161 ? -9.538 11.579 16.499 1.00 88.44 161 LYS A CA 1
ATOM 1243 C C . LYS A 1 161 ? -10.903 11.079 16.023 1.00 88.44 161 LYS A C 1
ATOM 1245 O O . LYS A 1 161 ? -11.879 11.242 16.750 1.00 88.44 161 LYS A O 1
ATOM 1250 N N . GLN A 1 162 ? -10.972 10.482 14.837 1.00 84.81 162 GLN A N 1
ATOM 1251 C CA . GLN A 1 162 ? -12.237 10.033 14.253 1.00 84.81 162 GLN A CA 1
ATOM 1252 C C . GLN A 1 162 ? -12.807 8.797 14.940 1.00 84.81 162 GLN A C 1
ATOM 1254 O O . GLN A 1 162 ? -13.992 8.778 15.260 1.00 84.81 162 GLN A O 1
ATOM 1259 N N . LEU A 1 163 ? -11.959 7.816 15.246 1.00 88.06 163 LEU A N 1
ATOM 1260 C CA . LEU A 1 163 ? -12.343 6.636 16.016 1.00 88.06 163 LEU A CA 1
ATOM 1261 C C . LEU A 1 163 ? -12.896 7.035 17.386 1.00 88.06 163 LEU A C 1
ATOM 1263 O O . LEU A 1 163 ? -14.001 6.638 17.749 1.00 88.06 163 LEU A O 1
ATOM 1267 N N . LYS A 1 164 ? -12.199 7.940 18.092 1.00 90.81 164 LYS A N 1
ATOM 1268 C CA . LYS A 1 164 ? -12.672 8.484 19.372 1.00 90.81 164 LYS A CA 1
ATOM 1269 C C . LYS A 1 164 ? -14.025 9.188 19.242 1.00 90.81 164 LYS A C 1
ATOM 1271 O O . LYS A 1 164 ? -14.871 9.011 20.111 1.00 90.81 164 LYS A O 1
ATOM 1276 N N . ALA A 1 165 ? -14.236 9.977 18.187 1.00 91.06 165 ALA A N 1
ATOM 1277 C CA . ALA A 1 165 ? -15.503 10.678 17.959 1.00 91.06 165 ALA A CA 1
ATOM 1278 C C . ALA A 1 165 ? -16.690 9.724 17.734 1.00 91.06 165 ALA A C 1
ATOM 1280 O O . ALA A 1 165 ? -17.830 10.118 17.957 1.00 91.06 165 ALA A O 1
ATOM 1281 N N . ARG A 1 166 ? -16.421 8.482 17.321 1.00 87.56 166 ARG A N 1
ATOM 1282 C CA . ARG A 1 166 ? -17.424 7.436 17.088 1.00 87.56 166 ARG A CA 1
ATOM 1283 C C . ARG A 1 166 ? -17.451 6.364 18.185 1.00 87.56 166 ARG A C 1
ATOM 1285 O O . ARG A 1 166 ? -18.142 5.368 18.037 1.00 87.56 166 ARG A O 1
ATOM 1292 N N . GLY A 1 167 ? -16.701 6.554 19.274 1.00 93.56 167 GLY A N 1
ATOM 1293 C CA . GLY A 1 167 ? -16.638 5.595 20.382 1.00 93.56 167 GLY A CA 1
ATOM 1294 C C . GLY A 1 167 ? -15.929 4.275 20.054 1.00 93.56 167 GLY A C 1
ATOM 1295 O O . GLY A 1 167 ? -16.027 3.340 20.839 1.00 93.56 167 GLY A O 1
ATOM 1296 N N . VAL A 1 168 ? -15.204 4.196 18.935 1.00 92.19 168 VAL A N 1
ATOM 1297 C CA . VAL A 1 168 ? -14.493 2.986 18.494 1.00 92.19 168 VAL A CA 1
ATOM 1298 C C . VAL A 1 168 ? -13.039 3.041 18.958 1.00 92.19 168 VAL A C 1
ATOM 1300 O O . VAL A 1 168 ? -12.385 4.087 18.863 1.00 92.19 168 VAL A O 1
ATOM 1303 N N . ARG A 1 169 ? -12.495 1.925 19.453 1.00 90.75 169 ARG A N 1
ATOM 1304 C CA . ARG A 1 169 ? -11.068 1.827 19.796 1.00 90.75 169 ARG A CA 1
ATOM 1305 C C . ARG A 1 169 ? -10.245 1.428 18.571 1.00 90.75 169 ARG A C 1
ATOM 1307 O O . ARG A 1 169 ? -10.690 0.661 17.723 1.00 90.75 169 ARG A O 1
ATOM 1314 N N . ARG A 1 170 ? -9.004 1.917 18.467 1.00 87.56 170 ARG A N 1
ATOM 1315 C CA . ARG A 1 170 ? -8.104 1.561 17.346 1.00 87.56 170 ARG A CA 1
ATOM 1316 C C . ARG A 1 170 ? -7.811 0.061 17.315 1.00 87.56 170 ARG A C 1
ATOM 1318 O O . ARG A 1 170 ? -7.602 -0.518 16.255 1.00 87.56 170 ARG A O 1
ATOM 1325 N N . GLU A 1 171 ? -7.797 -0.560 18.481 1.00 91.75 171 GLU A N 1
ATOM 1326 C CA . GLU A 1 171 ? -7.534 -1.979 18.683 1.00 91.75 171 GLU A CA 1
ATOM 1327 C C . GLU A 1 171 ? -8.671 -2.875 18.177 1.00 91.75 171 GLU A C 1
ATOM 1329 O O . GLU A 1 171 ? -8.473 -4.081 18.079 1.00 91.75 171 GLU A O 1
ATOM 1334 N N . GLU A 1 172 ? -9.821 -2.294 17.828 1.00 91.75 172 GLU A N 1
ATOM 1335 C CA . GLU A 1 172 ? -11.022 -2.984 17.334 1.00 91.75 172 GLU A CA 1
ATOM 1336 C C . GLU A 1 172 ? -11.280 -2.722 15.846 1.00 91.75 172 GLU A C 1
ATOM 1338 O O . GLU A 1 172 ? -12.137 -3.362 15.249 1.00 91.75 172 GLU A O 1
ATOM 1343 N N . CYS A 1 173 ? -10.535 -1.797 15.235 1.00 93.31 173 CYS A N 1
ATOM 1344 C CA . CYS A 1 173 ? -10.840 -1.286 13.910 1.00 93.31 173 CYS A CA 1
ATOM 1345 C C . CYS A 1 173 ? -9.851 -1.768 12.844 1.00 93.31 173 CYS A C 1
ATOM 1347 O O . CYS A 1 173 ? -8.633 -1.647 13.005 1.00 93.31 173 CYS A O 1
ATOM 1349 N N . TRP A 1 174 ? -10.380 -2.278 11.733 1.00 95.25 174 TRP A N 1
ATOM 1350 C CA . TRP A 1 174 ? -9.593 -2.553 10.534 1.00 95.25 174 TRP A CA 1
ATOM 1351 C C . TRP A 1 174 ? -9.227 -1.257 9.815 1.00 95.25 174 TRP A C 1
ATOM 1353 O O . TRP A 1 174 ? -9.924 -0.248 9.897 1.00 95.25 174 TRP A O 1
ATOM 1363 N N . THR A 1 175 ? -8.110 -1.258 9.099 1.00 93.19 175 THR A N 1
ATOM 1364 C CA . THR A 1 175 ? -7.671 -0.087 8.332 1.00 93.19 175 THR A CA 1
ATOM 1365 C C . THR A 1 175 ? -7.289 -0.499 6.924 1.00 93.19 175 THR A C 1
ATOM 1367 O O . THR A 1 175 ? -6.427 -1.360 6.759 1.00 93.19 175 THR A O 1
ATOM 1370 N N . LEU A 1 176 ? -7.893 0.134 5.918 1.00 94.31 176 LEU A N 1
ATOM 1371 C CA . LEU A 1 176 ? -7.398 0.054 4.546 1.00 94.31 176 LEU A CA 1
ATOM 1372 C C . LEU A 1 176 ? -6.184 0.980 4.424 1.00 94.31 176 LEU A C 1
ATOM 1374 O O . LEU A 1 176 ? -6.327 2.198 4.362 1.00 94.31 176 LEU A O 1
ATOM 1378 N N . GLU A 1 177 ? -4.991 0.394 4.444 1.00 93.00 177 GLU A N 1
ATOM 1379 C CA . GLU A 1 177 ? -3.723 1.128 4.405 1.00 93.00 177 GLU A CA 1
ATOM 1380 C C . GLU A 1 177 ? -3.406 1.621 2.996 1.00 93.00 177 GLU A C 1
ATOM 1382 O O . GLU A 1 177 ? -2.937 2.741 2.804 1.00 93.00 177 GLU A O 1
ATOM 1387 N N . LEU A 1 178 ? -3.631 0.759 2.003 1.00 94.31 178 LEU A N 1
ATOM 1388 C CA . LEU A 1 178 ? -3.264 1.031 0.623 1.00 94.31 178 LEU A CA 1
ATOM 1389 C C . LEU A 1 178 ? -4.249 0.356 -0.323 1.00 94.31 178 LEU A C 1
ATOM 1391 O O . LEU A 1 178 ? -4.599 -0.806 -0.129 1.00 94.31 178 LEU A O 1
ATOM 1395 N N . LEU A 1 179 ? -4.656 1.075 -1.362 1.00 95.50 179 LEU A N 1
ATOM 1396 C CA . LEU A 1 179 ? -5.466 0.554 -2.455 1.00 95.50 179 LEU A CA 1
ATOM 1397 C C . LEU A 1 179 ? -4.973 1.187 -3.757 1.00 95.50 179 LEU A C 1
ATOM 1399 O O . LEU A 1 179 ? -4.784 2.402 -3.844 1.00 95.50 179 LEU A O 1
ATOM 1403 N N . GLY A 1 180 ? -4.698 0.359 -4.754 1.00 94.75 180 GLY A N 1
ATOM 1404 C CA . GLY A 1 180 ? -4.101 0.807 -6.006 1.00 94.75 180 GLY A CA 1
ATOM 1405 C C . GLY A 1 180 ? -4.506 -0.079 -7.169 1.00 94.75 180 GLY A C 1
ATOM 1406 O O . GLY A 1 180 ? -4.704 -1.278 -6.996 1.00 94.75 180 GLY A O 1
ATOM 1407 N N . THR A 1 181 ? -4.611 0.533 -8.343 1.00 95.88 181 THR A N 1
ATOM 1408 C CA . THR A 1 181 ? -4.857 -0.135 -9.627 1.00 95.88 181 THR A CA 1
ATOM 1409 C C . THR A 1 181 ? -3.709 0.228 -10.558 1.00 95.88 181 THR A C 1
ATOM 1411 O O . THR A 1 181 ? -3.204 1.351 -10.489 1.00 95.88 181 THR A O 1
ATOM 1414 N N . ASP A 1 182 ? -3.256 -0.718 -11.376 1.00 96.00 182 ASP A N 1
ATOM 1415 C CA . ASP A 1 182 ? -2.282 -0.444 -12.427 1.00 96.00 182 ASP A CA 1
ATOM 1416 C C . ASP A 1 182 ? -2.826 0.668 -13.342 1.00 96.00 182 ASP A C 1
ATOM 1418 O O . ASP A 1 182 ? -3.980 0.565 -13.762 1.00 96.00 182 ASP A O 1
ATOM 1422 N N . PRO A 1 183 ? -2.040 1.709 -13.674 1.00 94.06 183 PRO A N 1
ATOM 1423 C CA . PRO A 1 183 ? -2.492 2.814 -14.519 1.00 94.06 183 PRO A CA 1
ATOM 1424 C C . PRO A 1 183 ? -3.116 2.388 -15.855 1.00 94.06 183 PRO A C 1
ATOM 1426 O O . PRO A 1 183 ? -4.019 3.057 -16.344 1.00 94.06 183 PRO A O 1
ATOM 1429 N N . GLU A 1 184 ? -2.667 1.277 -16.446 1.00 94.62 184 GLU A N 1
ATOM 1430 C CA . GLU A 1 184 ? -3.210 0.757 -17.716 1.00 94.62 184 GLU A CA 1
ATOM 1431 C C . GLU A 1 184 ? -4.567 0.051 -17.551 1.00 94.62 184 GLU A C 1
ATOM 1433 O O . GLU A 1 184 ? -5.276 -0.197 -18.525 1.00 94.62 184 GLU A O 1
ATOM 1438 N N . HIS A 1 185 ? -4.940 -0.258 -16.310 1.00 93.62 185 HIS A N 1
ATOM 1439 C CA . HIS A 1 185 ? -6.184 -0.928 -15.934 1.00 93.62 185 HIS A CA 1
ATOM 1440 C C . HIS A 1 185 ? -7.074 -0.038 -15.062 1.00 93.62 185 HIS A C 1
ATOM 1442 O O . HIS A 1 185 ? -8.079 -0.499 -14.516 1.00 93.62 185 HIS A O 1
ATOM 1448 N N . GLU A 1 186 ? -6.713 1.240 -14.936 1.00 90.38 186 GLU A N 1
ATOM 1449 C CA . GLU A 1 186 ? -7.565 2.253 -14.347 1.00 90.38 186 GLU A CA 1
ATOM 1450 C C . GLU A 1 186 ? -8.876 2.366 -15.124 1.00 90.38 186 GLU A C 1
ATOM 1452 O O . GLU A 1 186 ? -8.963 2.167 -16.333 1.00 90.38 186 GLU A O 1
ATOM 1457 N N . GLY A 1 187 ? -9.925 2.679 -14.388 1.00 87.38 187 GLY A N 1
ATOM 1458 C CA . GLY A 1 187 ? -11.275 2.738 -14.906 1.00 87.38 187 GLY A CA 1
ATOM 1459 C C . GLY A 1 187 ? -11.886 1.404 -15.311 1.00 87.38 187 GLY A C 1
ATOM 1460 O O . GLY A 1 187 ? -12.681 1.391 -16.234 1.00 87.38 187 GLY A O 1
ATOM 1461 N N . LYS A 1 188 ? -11.573 0.288 -14.652 1.00 89.12 188 LYS A N 1
ATOM 1462 C CA . LYS A 1 188 ? -12.207 -1.015 -14.955 1.00 89.12 188 LYS A CA 1
ATOM 1463 C C . LYS A 1 188 ? -12.993 -1.616 -13.776 1.00 89.12 188 LYS A C 1
ATOM 1465 O O . LYS A 1 188 ? -13.452 -2.753 -13.829 1.00 89.12 188 LYS A O 1
ATOM 1470 N N . GLY A 1 189 ? -13.165 -0.858 -12.692 1.00 89.62 189 GLY A N 1
ATOM 1471 C CA . GLY A 1 189 ? -13.896 -1.257 -11.485 1.00 89.62 189 GLY A CA 1
ATOM 1472 C C . GLY A 1 189 ? -13.121 -2.184 -10.537 1.00 89.62 189 GLY A C 1
ATOM 1473 O O . GLY A 1 189 ? -13.715 -2.744 -9.611 1.00 89.62 189 GLY A O 1
ATOM 1474 N N . TYR A 1 190 ? -11.811 -2.360 -10.730 1.00 93.00 190 TYR A N 1
ATOM 1475 C CA . TYR A 1 190 ? -10.965 -3.222 -9.905 1.00 93.00 190 TYR A CA 1
ATOM 1476 C C . TYR A 1 190 ? -10.919 -2.760 -8.443 1.00 93.00 190 TYR A C 1
ATOM 1478 O O . TYR A 1 190 ? -11.070 -3.584 -7.535 1.00 93.00 190 TYR A O 1
ATOM 1486 N N . ALA A 1 191 ? -10.752 -1.457 -8.186 1.00 91.94 191 ALA A N 1
ATOM 1487 C CA . ALA A 1 191 ? -10.653 -0.951 -6.816 1.00 91.94 191 ALA A CA 1
ATOM 1488 C C . ALA A 1 191 ? -11.989 -1.093 -6.075 1.00 91.94 191 ALA A C 1
ATOM 1490 O O . ALA A 1 191 ? -12.015 -1.516 -4.918 1.00 91.94 191 ALA A O 1
ATOM 1491 N N . ALA A 1 192 ? -13.104 -0.818 -6.757 1.00 91.12 192 ALA A N 1
ATOM 1492 C CA . ALA A 1 192 ? -14.444 -1.017 -6.209 1.00 91.12 192 ALA A CA 1
ATOM 1493 C C . ALA A 1 192 ? -14.699 -2.489 -5.836 1.00 91.12 192 ALA A C 1
ATOM 1495 O O . ALA A 1 192 ? -15.207 -2.771 -4.750 1.00 91.12 192 ALA A O 1
ATOM 1496 N N . ARG A 1 193 ? -14.307 -3.446 -6.693 1.00 93.19 193 ARG A N 1
ATOM 1497 C CA . ARG A 1 193 ? -14.408 -4.887 -6.385 1.00 93.19 193 ARG A CA 1
ATOM 1498 C C . ARG A 1 193 ? -13.564 -5.275 -5.166 1.00 93.19 193 ARG A C 1
ATOM 1500 O O . ARG A 1 193 ? -14.059 -5.989 -4.299 1.00 93.19 193 ARG A O 1
ATOM 1507 N N . LEU A 1 194 ? -12.335 -4.765 -5.053 1.00 95.31 194 LEU A N 1
ATOM 1508 C CA . LEU A 1 194 ? -11.468 -4.998 -3.889 1.00 95.31 194 LEU A CA 1
ATOM 1509 C C . LEU A 1 194 ? -12.058 -4.454 -2.584 1.00 95.31 194 LEU A C 1
ATOM 1511 O O . LEU A 1 194 ? -11.959 -5.117 -1.552 1.00 95.31 194 LEU A O 1
ATOM 1515 N N . ILE A 1 195 ? -12.670 -3.266 -2.619 1.00 94.00 195 ILE A N 1
ATOM 1516 C CA . ILE A 1 195 ? -13.342 -2.683 -1.449 1.00 94.00 195 ILE A CA 1
ATOM 1517 C C . ILE A 1 195 ? -14.550 -3.528 -1.062 1.00 94.00 195 ILE A C 1
ATOM 1519 O O . ILE A 1 195 ? -14.670 -3.874 0.108 1.00 94.00 195 ILE A O 1
ATOM 1523 N N . ARG A 1 196 ? -15.414 -3.889 -2.020 1.00 92.25 196 ARG A N 1
ATOM 1524 C CA . ARG A 1 196 ? -16.602 -4.718 -1.754 1.00 92.25 196 ARG A CA 1
ATOM 1525 C C . ARG A 1 196 ? -16.230 -6.050 -1.116 1.00 92.25 196 ARG A C 1
ATOM 1527 O O . ARG A 1 196 ? -16.782 -6.390 -0.079 1.00 92.25 196 ARG A O 1
ATOM 1534 N N . GLU A 1 197 ? -15.255 -6.755 -1.681 1.00 94.50 197 GLU A N 1
ATOM 1535 C CA . GLU A 1 197 ? -14.772 -8.024 -1.128 1.00 94.50 197 GLU A CA 1
ATOM 1536 C C . GLU A 1 197 ? -14.137 -7.833 0.265 1.00 94.50 197 GLU A C 1
ATOM 1538 O O . GLU A 1 197 ? -14.299 -8.665 1.159 1.00 94.50 197 GLU A O 1
ATOM 1543 N N . GLY A 1 198 ? -13.440 -6.712 0.481 1.00 94.06 198 GLY A N 1
ATOM 1544 C CA . GLY A 1 198 ? -12.891 -6.346 1.785 1.00 94.06 198 GLY A CA 1
ATOM 1545 C C . GLY A 1 198 ? -13.987 -6.132 2.828 1.00 94.06 198 GLY A C 1
ATOM 1546 O O . GLY A 1 198 ? -13.936 -6.739 3.892 1.00 94.06 198 GLY A O 1
ATOM 1547 N N . LEU A 1 199 ? -15.002 -5.328 2.511 1.00 92.50 199 LEU A N 1
ATOM 1548 C CA . LEU A 1 199 ? -16.142 -5.056 3.390 1.00 92.50 199 LEU A CA 1
ATOM 1549 C C . LEU A 1 199 ? -16.972 -6.316 3.659 1.00 92.50 199 LEU A C 1
ATOM 1551 O O . LEU A 1 199 ? -17.295 -6.587 4.811 1.00 92.50 199 LEU A O 1
ATOM 1555 N N . ALA A 1 200 ? -17.236 -7.130 2.634 1.00 92.81 200 ALA A N 1
ATOM 1556 C CA . ALA A 1 200 ? -17.957 -8.394 2.779 1.00 92.81 200 ALA A CA 1
ATOM 1557 C C . ALA A 1 200 ? -17.262 -9.346 3.763 1.00 92.81 200 ALA A C 1
ATOM 1559 O O . ALA A 1 200 ? -17.917 -10.031 4.545 1.00 92.81 200 ALA A O 1
ATOM 1560 N N . PHE A 1 201 ? -15.928 -9.364 3.770 1.00 93.69 201 PHE A N 1
ATOM 1561 C CA . PHE A 1 201 ? -15.164 -10.130 4.750 1.00 93.69 201 PHE A CA 1
ATOM 1562 C C . PHE A 1 201 ? -15.257 -9.588 6.174 1.00 93.69 201 PHE A C 1
ATOM 1564 O O . PHE A 1 201 ? -15.279 -10.373 7.121 1.00 93.69 201 PHE A O 1
ATOM 1571 N N . LEU A 1 202 ? -15.237 -8.265 6.335 1.00 91.75 202 LEU A N 1
ATOM 1572 C CA . LEU A 1 202 ? -15.338 -7.640 7.651 1.00 91.75 202 LEU A CA 1
ATOM 1573 C C . LEU A 1 202 ? -16.735 -7.846 8.251 1.00 91.75 202 LEU A C 1
ATOM 1575 O O . LEU A 1 202 ? -16.855 -8.073 9.459 1.00 91.75 202 LEU A O 1
ATOM 1579 N N . GLY A 1 203 ? -17.760 -7.833 7.398 1.00 89.75 203 GLY A N 1
ATOM 1580 C CA . GLY A 1 203 ? -19.165 -7.898 7.778 1.00 89.75 203 GLY A CA 1
ATOM 1581 C C . GLY A 1 203 ? -19.645 -6.626 8.482 1.00 89.75 203 GLY A C 1
ATOM 1582 O O . GLY A 1 203 ? -18.852 -5.826 8.973 1.00 89.75 203 GLY A O 1
ATOM 1583 N N . ASP A 1 204 ? -20.963 -6.485 8.596 1.00 84.06 204 ASP A N 1
ATOM 1584 C CA . ASP A 1 204 ? -21.657 -5.250 9.011 1.00 84.06 204 ASP A CA 1
ATOM 1585 C C . ASP A 1 204 ? -21.380 -4.778 10.455 1.00 84.06 204 ASP A C 1
ATOM 1587 O O . ASP A 1 204 ? -21.861 -3.730 10.875 1.00 84.06 204 ASP A O 1
ATOM 1591 N N . SER A 1 205 ? -20.679 -5.579 11.263 1.00 83.12 205 SER A N 1
ATOM 1592 C CA . SER A 1 205 ? -20.420 -5.284 12.684 1.00 83.12 205 SER A CA 1
ATOM 1593 C C . SER A 1 205 ? -18.971 -4.911 12.987 1.00 83.12 205 SER A C 1
ATOM 1595 O O . SER A 1 205 ? -18.644 -4.583 14.132 1.00 83.12 205 SER A O 1
ATOM 1597 N N . THR A 1 206 ? -18.088 -4.995 11.991 1.00 89.19 206 THR A N 1
ATOM 1598 C CA . THR A 1 206 ? -16.652 -4.815 12.190 1.00 89.19 206 THR A CA 1
ATOM 1599 C C . THR A 1 206 ? -16.234 -3.436 11.692 1.00 89.19 206 THR A C 1
ATOM 1601 O O . THR A 1 206 ? -16.131 -3.229 10.483 1.00 89.19 206 THR A O 1
ATOM 1604 N N . PRO A 1 207 ? -15.886 -2.499 12.591 1.00 91.12 207 PRO A N 1
ATOM 1605 C CA . PRO A 1 207 ? -15.568 -1.144 12.178 1.00 91.12 207 PRO A CA 1
ATOM 1606 C C . PRO A 1 207 ? -14.313 -1.122 11.305 1.00 91.12 207 PRO A C 1
ATOM 1608 O O . PRO A 1 207 ? -13.279 -1.709 11.655 1.00 91.12 207 PRO A O 1
ATOM 1611 N N . CYS A 1 208 ? -14.354 -0.356 10.217 1.00 91.88 208 CYS A N 1
ATOM 1612 C CA . CYS A 1 208 ? -13.177 -0.095 9.398 1.00 91.88 208 CYS A CA 1
ATOM 1613 C C . CYS A 1 208 ? -13.013 1.385 9.052 1.00 91.88 208 CYS A C 1
ATOM 1615 O O . CYS A 1 208 ? -13.979 2.116 8.824 1.00 91.88 208 CYS A O 1
ATOM 1617 N N . VAL A 1 209 ? -11.760 1.837 9.026 1.00 90.19 209 VAL A N 1
ATOM 1618 C CA . VAL A 1 209 ? -11.404 3.189 8.596 1.00 90.19 209 VAL A CA 1
ATOM 1619 C C . VAL A 1 209 ? -10.686 3.129 7.263 1.00 90.19 209 VAL A C 1
ATOM 1621 O O . VAL A 1 209 ? -9.749 2.349 7.064 1.00 90.19 209 VAL A O 1
ATOM 1624 N N . VAL A 1 210 ? -11.103 4.029 6.384 1.00 89.62 210 VAL A N 1
ATOM 1625 C CA . VAL A 1 210 ? -10.407 4.358 5.150 1.00 89.62 210 VAL A CA 1
ATOM 1626 C C . VAL A 1 210 ? -10.084 5.851 5.163 1.00 89.62 210 VAL A C 1
ATOM 1628 O O . VAL A 1 210 ? -10.917 6.678 5.552 1.00 89.62 210 VAL A O 1
ATOM 1631 N N . GLU A 1 211 ? -8.878 6.222 4.736 1.00 84.00 211 GLU A N 1
ATOM 1632 C CA . GLU A 1 211 ? -8.561 7.626 4.471 1.00 84.00 211 GLU A CA 1
ATOM 1633 C C . GLU A 1 211 ? -8.580 7.905 2.978 1.00 84.00 211 GLU A C 1
ATOM 1635 O O . GLU A 1 211 ? -7.999 7.181 2.170 1.00 84.00 211 GLU A O 1
ATOM 1640 N N . SER A 1 212 ? -9.232 9.007 2.621 1.00 82.44 212 SER A N 1
ATOM 1641 C CA . SER A 1 212 ? -9.062 9.631 1.323 1.00 82.44 212 SER A CA 1
ATOM 1642 C C . SER A 1 212 ? -9.039 11.140 1.485 1.00 82.44 212 SER A C 1
ATOM 1644 O O . SER A 1 212 ? -9.906 11.743 2.105 1.00 82.44 212 SER A O 1
ATOM 1646 N N . ASN A 1 213 ? -8.070 11.775 0.855 1.00 71.19 213 ASN A N 1
ATOM 1647 C CA . ASN A 1 213 ? -8.029 13.226 0.640 1.00 71.19 213 ASN A CA 1
ATOM 1648 C C . ASN A 1 213 ? -8.340 13.590 -0.814 1.00 71.19 213 ASN A C 1
ATOM 1650 O O . ASN A 1 213 ? -8.341 14.767 -1.170 1.00 71.19 213 ASN A O 1
ATOM 1654 N N . MET A 1 214 ? -8.639 12.592 -1.644 1.00 74.94 214 MET A N 1
ATOM 1655 C CA . MET A 1 214 ? -8.984 12.773 -3.042 1.00 74.94 214 MET A CA 1
ATOM 1656 C C . MET A 1 214 ? -10.490 12.533 -3.231 1.00 74.94 214 MET A C 1
ATOM 1658 O O . MET A 1 214 ? -11.015 11.520 -2.757 1.00 74.94 214 MET A O 1
ATOM 1662 N N . PRO A 1 215 ? -11.206 13.418 -3.952 1.00 80.50 215 PRO A N 1
ATOM 1663 C CA . PRO A 1 215 ? -12.640 13.248 -4.189 1.00 80.50 215 PRO A CA 1
ATOM 1664 C C . PRO A 1 215 ? -12.989 11.906 -4.846 1.00 80.50 215 PRO A C 1
ATOM 1666 O O . PRO A 1 215 ? -13.975 11.279 -4.480 1.00 80.50 215 PRO A O 1
ATOM 1669 N N . ARG A 1 216 ? -12.139 11.443 -5.773 1.00 79.12 216 ARG A N 1
ATOM 1670 C CA . ARG A 1 216 ? -12.364 10.237 -6.582 1.00 79.12 216 ARG A CA 1
ATOM 1671 C C . ARG A 1 216 ? -12.368 8.940 -5.742 1.00 79.12 216 ARG A C 1
ATOM 1673 O O . ARG A 1 216 ? -13.418 8.312 -5.683 1.00 79.12 216 ARG A O 1
ATOM 1680 N N . PRO A 1 217 ? -11.303 8.572 -5.001 1.00 81.19 217 PRO A N 1
ATOM 1681 C CA . PRO A 1 217 ? -11.336 7.430 -4.079 1.00 81.19 217 PRO A CA 1
ATOM 1682 C C . PRO A 1 217 ? -12.424 7.517 -3.007 1.00 81.19 217 PRO A C 1
ATOM 1684 O O . PRO A 1 217 ? -13.028 6.511 -2.649 1.00 81.19 217 PRO A O 1
ATOM 1687 N N . LYS A 1 218 ? -12.704 8.733 -2.516 1.00 85.31 218 LYS A N 1
ATOM 1688 C CA . LYS A 1 218 ? -13.761 8.957 -1.528 1.00 85.31 218 LYS A CA 1
ATOM 1689 C C . LYS A 1 218 ? -15.128 8.531 -2.077 1.00 85.31 218 LYS A C 1
ATOM 1691 O O . LYS A 1 218 ? -15.856 7.834 -1.380 1.00 85.31 218 LYS A O 1
ATOM 1696 N N . ALA A 1 219 ? -15.432 8.887 -3.325 1.00 86.06 219 ALA A N 1
ATOM 1697 C CA . ALA A 1 219 ? -16.671 8.482 -3.981 1.00 86.06 219 ALA A CA 1
ATOM 1698 C C . ALA A 1 219 ? -16.796 6.953 -4.108 1.00 86.06 219 ALA A C 1
ATOM 1700 O O . ALA A 1 219 ? -17.886 6.418 -3.927 1.00 86.06 219 ALA A O 1
ATOM 1701 N N . ILE A 1 220 ? -15.690 6.234 -4.352 1.00 85.56 220 ILE A N 1
ATOM 1702 C CA . ILE A 1 220 ? -15.701 4.761 -4.384 1.00 85.56 220 ILE A CA 1
ATOM 1703 C C . ILE A 1 220 ? -16.061 4.200 -3.005 1.00 85.56 220 ILE A C 1
ATOM 1705 O O . ILE A 1 220 ? -16.930 3.334 -2.904 1.00 85.56 220 ILE A O 1
ATOM 1709 N N . TYR A 1 221 ? -15.425 4.708 -1.944 1.00 85.62 221 TYR A N 1
ATOM 1710 C CA . TYR A 1 221 ? -15.711 4.284 -0.572 1.00 85.62 221 TYR A CA 1
ATOM 1711 C C . TYR A 1 221 ? -17.171 4.533 -0.190 1.00 85.62 221 TYR A C 1
ATOM 1713 O O . TYR A 1 221 ? -17.816 3.649 0.365 1.00 85.62 221 TYR A O 1
ATOM 1721 N N . GLU A 1 222 ? -17.708 5.704 -0.532 1.00 85.69 222 GLU A N 1
ATOM 1722 C CA . GLU A 1 222 ? -19.107 6.051 -0.274 1.00 85.69 222 GLU A CA 1
ATOM 1723 C C . GLU A 1 222 ? -20.077 5.176 -1.095 1.00 85.69 222 GLU A C 1
ATOM 1725 O O . GLU A 1 222 ? -21.039 4.669 -0.520 1.00 85.69 222 GLU A O 1
ATOM 1730 N N . CYS A 1 223 ? -19.800 4.898 -2.383 1.00 83.31 223 CYS A N 1
ATOM 1731 C CA . CYS A 1 223 ? -20.605 3.963 -3.199 1.00 83.31 223 CYS A CA 1
ATOM 1732 C C . CYS A 1 223 ? -20.665 2.569 -2.558 1.00 83.31 223 CYS A C 1
ATOM 1734 O O . CYS A 1 223 ? -21.738 1.972 -2.432 1.00 83.31 223 CYS A O 1
ATOM 1736 N N . CYS A 1 224 ? -19.506 2.046 -2.151 1.00 83.62 224 CYS A N 1
ATOM 1737 C CA . CYS A 1 224 ? -19.395 0.685 -1.632 1.00 83.62 224 CYS A CA 1
ATOM 1738 C C . CYS A 1 224 ? -20.017 0.540 -0.237 1.00 83.62 224 CYS A C 1
ATOM 1740 O O . CYS A 1 224 ? -20.562 -0.515 0.070 1.00 83.62 224 CYS A O 1
ATOM 1742 N N . ALA A 1 225 ? -19.969 1.588 0.588 1.00 78.56 225 ALA A N 1
ATOM 1743 C CA . ALA A 1 225 ? -20.492 1.559 1.952 1.00 78.56 225 ALA A CA 1
ATOM 1744 C C . ALA A 1 225 ? -22.016 1.690 2.044 1.00 78.56 225 ALA A C 1
ATOM 1746 O O . ALA A 1 225 ? -22.623 1.125 2.945 1.00 78.56 225 ALA A O 1
ATOM 1747 N N . VAL A 1 226 ? -22.647 2.443 1.138 1.00 67.94 226 VAL A N 1
ATOM 1748 C CA . VAL A 1 226 ? -24.105 2.672 1.173 1.00 67.94 226 VAL A CA 1
ATOM 1749 C C . VAL A 1 226 ? -24.892 1.444 0.714 1.00 67.94 226 VAL A C 1
ATOM 1751 O O . VAL A 1 226 ? -26.063 1.294 1.048 1.00 67.94 226 VAL A O 1
ATOM 1754 N N . SER A 1 227 ? -24.269 0.568 -0.067 1.00 57.28 227 SER A N 1
ATOM 1755 C CA . SER A 1 227 ? -25.002 -0.399 -0.874 1.00 57.28 227 SER A CA 1
ATOM 1756 C C . SER A 1 227 ? -24.996 -1.838 -0.371 1.00 57.28 227 SER A C 1
ATOM 1758 O O . SER A 1 227 ? -25.598 -2.675 -1.035 1.00 57.28 227 SER A O 1
ATOM 1760 N N . ASN A 1 228 ? -24.317 -2.174 0.734 1.00 55.12 228 ASN A N 1
ATOM 1761 C CA . ASN A 1 228 ? -24.063 -3.579 1.113 1.00 55.12 228 ASN A CA 1
ATOM 1762 C C . ASN A 1 228 ? -23.619 -4.439 -0.100 1.00 55.12 228 ASN A C 1
ATOM 1764 O O . ASN A 1 228 ? -23.988 -5.602 -0.244 1.00 55.12 228 ASN A O 1
ATOM 1768 N N . GLY A 1 229 ? -22.862 -3.836 -1.028 1.00 53.12 229 GLY A N 1
ATOM 1769 C CA . GLY A 1 229 ? -22.409 -4.469 -2.269 1.00 53.12 229 GLY A CA 1
ATOM 1770 C C . GLY A 1 229 ? -23.349 -4.382 -3.485 1.00 53.12 229 GLY A C 1
ATOM 1771 O O . GLY A 1 229 ? -22.902 -4.753 -4.568 1.00 53.12 229 GLY A O 1
ATOM 1772 N N . GLN A 1 230 ? -24.574 -3.857 -3.354 1.00 47.78 230 GLN A N 1
ATOM 1773 C CA . GLN A 1 230 ? -25.619 -3.779 -4.397 1.00 47.78 230 GLN A CA 1
ATOM 1774 C C . GLN A 1 230 ? -25.835 -2.356 -4.960 1.00 47.78 230 GLN A C 1
ATOM 1776 O O . GLN A 1 230 ? -26.962 -1.863 -5.028 1.00 47.78 230 GLN A O 1
ATOM 1781 N N . CYS A 1 231 ? -24.772 -1.622 -5.305 1.00 48.59 231 CYS A N 1
ATOM 1782 C CA . CYS A 1 231 ? -24.949 -0.315 -5.943 1.00 48.59 231 CYS A CA 1
ATOM 1783 C C . CYS A 1 231 ? -25.003 -0.489 -7.459 1.00 48.59 231 CYS A C 1
ATOM 1785 O O . CYS A 1 231 ? -23.967 -0.752 -8.065 1.00 48.59 231 CYS A O 1
ATOM 1787 N N . GLY A 1 232 ? -26.158 -0.213 -8.075 1.00 45.47 232 GLY A N 1
ATOM 1788 C CA . GLY A 1 232 ? -26.304 -0.208 -9.536 1.00 45.47 232 GLY A CA 1
ATOM 1789 C C . GLY A 1 232 ? -25.303 0.714 -10.251 1.00 45.47 232 GLY A C 1
ATOM 1790 O O . GLY A 1 232 ? -24.816 0.376 -11.319 1.00 45.47 232 GLY A O 1
ATOM 1791 N N . PHE A 1 233 ? -24.876 1.814 -9.613 1.00 43.19 233 PHE A N 1
ATOM 1792 C CA . PHE A 1 233 ? -23.830 2.704 -10.145 1.00 43.19 233 PHE A CA 1
ATOM 1793 C C . PHE A 1 233 ? -22.445 2.038 -10.224 1.00 43.19 233 PHE A C 1
ATOM 1795 O O . PHE A 1 233 ? -21.600 2.436 -11.018 1.00 43.19 233 PHE A O 1
ATOM 1802 N N . CYS A 1 234 ? -22.194 1.048 -9.370 1.00 47.38 234 CYS A N 1
ATOM 1803 C CA . CYS A 1 234 ? -20.955 0.284 -9.331 1.00 47.38 234 CYS A CA 1
ATOM 1804 C C . CYS A 1 234 ? -21.076 -1.065 -10.097 1.00 47.38 234 CYS A C 1
ATOM 1806 O O . CYS A 1 234 ? -20.055 -1.724 -10.314 1.00 47.38 234 CYS A O 1
ATOM 1808 N N . ASP A 1 235 ? -22.289 -1.460 -10.510 1.00 44.41 235 ASP A N 1
ATOM 1809 C CA . ASP A 1 235 ? -22.574 -2.642 -11.345 1.00 44.41 235 ASP A CA 1
ATOM 1810 C C . ASP A 1 235 ? -22.695 -2.293 -12.839 1.00 44.41 235 ASP A C 1
ATOM 1812 O O . ASP A 1 235 ? -22.327 -3.106 -13.689 1.00 44.41 235 ASP A O 1
ATOM 1816 N N . ASP A 1 236 ? -23.080 -1.057 -13.167 1.00 44.97 236 ASP A N 1
ATOM 1817 C CA . ASP A 1 236 ? -22.893 -0.492 -14.501 1.00 44.97 236 ASP A CA 1
ATOM 1818 C C . ASP A 1 236 ? -21.401 -0.210 -14.720 1.00 44.97 236 ASP A C 1
ATOM 1820 O O . ASP A 1 236 ? -20.852 0.806 -14.282 1.00 44.97 236 ASP A O 1
ATOM 1824 N N . TYR A 1 237 ? -20.740 -1.149 -15.402 1.00 39.81 237 TYR A N 1
ATOM 1825 C CA . TYR A 1 237 ? -19.314 -1.126 -15.744 1.00 39.81 237 TYR A CA 1
ATOM 1826 C C . TYR A 1 237 ? -18.872 0.242 -16.296 1.00 39.81 237 TYR A C 1
ATOM 1828 O O . TYR A 1 237 ? -17.843 0.766 -15.879 1.00 39.81 237 TYR A O 1
ATOM 1836 N N . GLU A 1 238 ? -19.699 0.880 -17.133 1.00 37.91 238 GLU A N 1
ATOM 1837 C CA . GLU A 1 238 ? -19.436 2.203 -17.721 1.00 37.91 238 GLU A CA 1
ATOM 1838 C C . GLU A 1 238 ? -19.412 3.351 -16.693 1.00 37.91 238 GLU A C 1
ATOM 1840 O O . GLU A 1 238 ? -18.617 4.278 -16.837 1.00 37.91 238 GLU A O 1
ATOM 1845 N N . SER A 1 239 ? -20.186 3.281 -15.609 1.00 38.66 239 SER A N 1
ATOM 1846 C CA . SER A 1 239 ? -20.255 4.322 -14.567 1.00 38.66 239 SER A CA 1
ATOM 1847 C C . SER A 1 239 ? -19.081 4.243 -13.580 1.00 38.66 239 SER A C 1
ATOM 1849 O O . SER A 1 239 ? -18.554 5.264 -13.125 1.00 38.66 239 SER A O 1
ATOM 1851 N N . ALA A 1 240 ? -18.625 3.021 -13.280 1.00 36.44 240 ALA A N 1
ATOM 1852 C CA . ALA A 1 240 ? -17.485 2.752 -12.402 1.00 36.44 240 ALA A CA 1
ATOM 1853 C C . ALA A 1 240 ? -16.129 3.063 -13.069 1.00 36.44 240 ALA A C 1
ATOM 1855 O O . ALA A 1 240 ? -15.155 3.385 -12.376 1.00 36.44 240 ALA A O 1
ATOM 1856 N N . THR A 1 241 ? -16.066 3.039 -14.409 1.00 40.69 241 THR A N 1
ATOM 1857 C CA . THR A 1 241 ? -14.837 3.320 -15.172 1.00 40.69 241 THR A CA 1
ATOM 1858 C C . THR A 1 241 ? -14.262 4.724 -14.938 1.00 40.69 241 THR A C 1
ATOM 1860 O O . THR A 1 241 ? -13.057 4.950 -15.026 1.00 40.69 241 THR A O 1
ATOM 1863 N N . ALA A 1 242 ? -15.073 5.694 -14.521 1.00 37.44 242 ALA A N 1
ATOM 1864 C CA . ALA A 1 242 ? -14.580 7.043 -14.257 1.00 37.44 242 ALA A CA 1
ATOM 1865 C C . ALA A 1 242 ? -13.767 7.164 -12.947 1.00 37.44 242 ALA A C 1
ATOM 1867 O O . ALA A 1 242 ? -13.132 8.196 -12.713 1.00 37.44 242 ALA A O 1
ATOM 1868 N N . LEU A 1 243 ? -13.723 6.142 -12.075 1.00 44.84 243 LEU A N 1
ATOM 1869 C CA . LEU A 1 243 ? -13.286 6.306 -10.675 1.00 44.84 243 LEU A CA 1
ATOM 1870 C C . LEU A 1 243 ? -12.011 5.558 -10.249 1.00 44.84 243 LEU A C 1
ATOM 1872 O O . LEU A 1 243 ? -11.380 5.969 -9.279 1.00 44.84 243 LEU A O 1
ATOM 1876 N N . ASP A 1 244 ? -11.555 4.554 -10.984 1.00 40.09 244 ASP A N 1
ATOM 1877 C CA . ASP A 1 244 ? -10.357 3.792 -10.612 1.00 40.09 244 ASP A CA 1
ATOM 1878 C C . ASP A 1 244 ? -9.065 4.560 -10.916 1.00 40.09 244 ASP A C 1
ATOM 1880 O O . ASP A 1 244 ? -8.727 4.784 -12.074 1.00 40.09 244 ASP A O 1
ATOM 1884 N N . GLY A 1 245 ? -8.351 4.963 -9.868 1.00 45.78 245 GLY A N 1
ATOM 1885 C CA . GLY A 1 245 ? -6.951 5.364 -9.931 1.00 45.78 245 GLY A CA 1
ATOM 1886 C C . GLY A 1 245 ? -6.257 5.154 -8.600 1.00 45.78 245 GLY A C 1
ATOM 1887 O O . GLY A 1 245 ? -6.925 4.903 -7.594 1.00 45.78 245 GLY A O 1
ATOM 1888 N N . ALA A 1 246 ? -4.925 5.208 -8.579 1.00 42.91 246 ALA A N 1
ATOM 1889 C CA . ALA A 1 246 ? -4.171 4.982 -7.347 1.00 42.91 246 ALA A CA 1
ATOM 1890 C C . ALA A 1 246 ? -4.672 5.872 -6.198 1.00 42.91 246 ALA A C 1
ATOM 1892 O O . ALA A 1 246 ? -4.778 7.100 -6.321 1.00 42.91 246 ALA A O 1
ATOM 1893 N N . ILE A 1 247 ? -5.016 5.244 -5.071 1.00 49.38 247 ILE A N 1
ATOM 1894 C CA . ILE A 1 247 ? -5.655 5.942 -3.962 1.00 49.38 247 ILE A CA 1
ATOM 1895 C C . ILE A 1 247 ? -4.578 6.616 -3.129 1.00 49.38 247 ILE A C 1
ATOM 1897 O O . ILE A 1 247 ? -3.820 5.990 -2.392 1.00 49.38 247 ILE A O 1
ATOM 1901 N N . ASN A 1 248 ? -4.474 7.930 -3.312 1.00 41.00 248 ASN A N 1
ATOM 1902 C CA . ASN A 1 248 ? -3.411 8.727 -2.730 1.00 41.00 248 ASN A CA 1
ATOM 1903 C C . ASN A 1 248 ? -3.648 9.002 -1.238 1.00 41.00 248 ASN A C 1
ATOM 1905 O O . ASN A 1 248 ? -4.683 9.529 -0.845 1.00 41.00 248 ASN A O 1
ATOM 1909 N N . LEU A 1 249 ? -2.609 8.788 -0.431 1.00 35.59 249 LEU A N 1
ATOM 1910 C CA . LEU A 1 249 ? -2.380 9.518 0.816 1.00 35.59 249 LEU A CA 1
ATOM 1911 C C . LEU A 1 249 ? -1.852 10.929 0.485 1.00 35.59 249 LEU A C 1
ATOM 1913 O O . LEU A 1 249 ? -0.671 11.180 0.652 1.00 35.59 249 LEU A O 1
ATOM 1917 N N . ASP A 1 250 ? -2.664 11.862 -0.020 1.00 34.75 250 ASP A N 1
ATOM 1918 C CA . ASP A 1 250 ? -2.311 13.298 -0.115 1.00 34.75 250 ASP A CA 1
ATOM 1919 C C . ASP A 1 250 ? -2.471 14.074 1.220 1.00 34.75 250 ASP A C 1
ATOM 1921 O O . ASP A 1 250 ? -3.368 14.898 1.413 1.00 34.75 250 ASP A O 1
ATOM 1925 N N . LEU A 1 251 ? -1.604 13.800 2.197 1.00 32.47 251 LEU A N 1
ATOM 1926 C CA . LEU A 1 251 ? -1.367 14.708 3.326 1.00 32.47 251 LEU A CA 1
ATOM 1927 C C . LEU A 1 251 ? -0.427 15.821 2.840 1.00 32.47 251 LEU A C 1
ATOM 1929 O O . LEU A 1 251 ? 0.789 15.719 3.004 1.00 32.47 251 LEU A O 1
ATOM 1933 N N . MET A 1 252 ? -0.957 16.862 2.192 1.00 32.03 252 MET A N 1
ATOM 1934 C CA . MET A 1 252 ? -0.132 17.998 1.766 1.00 32.03 252 MET A CA 1
ATOM 1935 C C . MET A 1 252 ? 0.602 18.604 2.968 1.00 32.03 252 MET A C 1
ATOM 1937 O O . MET A 1 252 ? 0.006 19.160 3.891 1.00 32.03 252 MET A O 1
ATOM 1941 N N . ALA A 1 253 ? 1.927 18.501 2.906 1.00 34.25 253 ALA A N 1
ATOM 1942 C CA . ALA A 1 253 ? 2.853 19.344 3.625 1.00 34.25 253 ALA A CA 1
ATOM 1943 C C . ALA A 1 253 ? 2.670 20.788 3.141 1.00 34.25 253 ALA A C 1
ATOM 1945 O O . ALA A 1 253 ? 3.057 21.121 2.019 1.00 34.25 253 ALA A O 1
ATOM 1946 N N . ASP A 1 254 ? 2.113 21.648 3.993 1.00 35.50 254 ASP A N 1
ATOM 1947 C CA . ASP A 1 254 ? 2.270 23.093 3.843 1.00 35.50 254 ASP A CA 1
ATOM 1948 C C . ASP A 1 254 ? 3.770 23.389 3.701 1.00 35.50 254 ASP A C 1
ATOM 1950 O O . ASP A 1 254 ? 4.564 23.103 4.606 1.00 35.50 254 ASP A O 1
ATOM 1954 N N . ARG A 1 255 ? 4.186 23.945 2.558 1.00 37.53 255 ARG A N 1
ATOM 1955 C CA . ARG A 1 255 ? 5.545 24.470 2.402 1.00 37.53 255 ARG A CA 1
ATOM 1956 C C . ARG A 1 255 ? 5.757 25.543 3.478 1.00 37.53 255 ARG A C 1
ATOM 1958 O O . ARG A 1 255 ? 5.011 26.523 3.489 1.00 37.53 255 ARG A O 1
ATOM 1965 N N . PRO A 1 256 ? 6.791 25.448 4.334 1.00 37.38 256 PRO A N 1
ATOM 1966 C CA . PRO A 1 256 ? 7.075 26.493 5.319 1.00 37.38 256 PRO A CA 1
ATOM 1967 C C . PRO A 1 256 ? 7.358 27.871 4.695 1.00 37.38 256 PRO A C 1
ATOM 1969 O O . PRO A 1 256 ? 7.290 28.874 5.394 1.00 37.38 256 PRO A O 1
ATOM 1972 N N . SER A 1 257 ? 7.661 27.936 3.393 1.00 38.84 257 SER A N 1
ATOM 1973 C CA . SER A 1 257 ? 8.061 29.163 2.697 1.00 38.84 257 SER A CA 1
ATOM 1974 C C . SER A 1 257 ? 6.917 29.984 2.085 1.00 38.84 257 SER A C 1
ATOM 1976 O O . SER A 1 257 ? 7.187 31.068 1.588 1.00 38.84 257 SER A O 1
ATOM 1978 N N . GLU A 1 258 ? 5.664 29.513 2.101 1.00 37.06 258 GLU A N 1
ATOM 1979 C CA . GLU A 1 258 ? 4.519 30.229 1.490 1.00 37.06 258 GLU A CA 1
ATOM 1980 C C . GLU A 1 258 ? 3.528 30.796 2.528 1.00 37.06 258 GLU A C 1
ATOM 1982 O O . GLU A 1 258 ? 2.410 31.190 2.198 1.00 37.06 258 GLU A O 1
ATOM 1987 N N . ARG A 1 259 ? 3.932 30.919 3.803 1.00 39.81 259 ARG A N 1
ATOM 1988 C CA . ARG A 1 259 ? 3.142 31.632 4.823 1.00 39.81 259 ARG A CA 1
ATOM 1989 C C . ARG A 1 259 ? 3.306 33.147 4.709 1.00 39.81 259 ARG A C 1
ATOM 1991 O O . ARG A 1 259 ? 3.950 33.782 5.536 1.00 39.81 259 ARG A O 1
ATOM 1998 N N . ALA A 1 260 ? 2.631 33.718 3.723 1.00 41.03 260 ALA A N 1
ATOM 1999 C CA . ALA A 1 260 ? 2.181 35.103 3.754 1.00 41.03 260 ALA A CA 1
ATOM 2000 C C . ALA A 1 260 ? 0.803 35.191 3.079 1.00 41.03 260 ALA A C 1
ATOM 2002 O O . ALA A 1 260 ? 0.681 35.600 1.932 1.00 41.03 260 ALA A O 1
ATOM 2003 N N . GLY A 1 261 ? -0.247 34.774 3.796 1.00 42.09 261 GLY A N 1
ATOM 2004 C CA . GLY A 1 261 ? -1.633 35.075 3.420 1.00 42.09 261 GLY A CA 1
ATOM 2005 C C . GLY A 1 261 ? -2.591 33.883 3.450 1.00 42.09 261 GLY A C 1
ATOM 2006 O O . GLY A 1 261 ? -2.621 33.081 2.530 1.00 42.09 261 GLY A O 1
ATOM 2007 N N . ARG A 1 262 ? -3.455 33.869 4.475 1.00 39.66 262 ARG A N 1
ATOM 2008 C CA . ARG A 1 262 ? -4.688 33.063 4.630 1.00 39.66 262 ARG A CA 1
ATOM 2009 C C . ARG A 1 262 ? -4.498 31.555 4.844 1.00 39.66 262 ARG A C 1
ATOM 2011 O O . ARG A 1 262 ? -4.435 30.758 3.917 1.00 39.66 262 ARG A O 1
ATOM 2018 N N . GLY A 1 263 ? -4.542 31.164 6.119 1.00 35.06 263 GLY A N 1
ATOM 2019 C CA . GLY A 1 263 ? -4.749 29.778 6.528 1.00 35.06 263 GLY A CA 1
ATOM 2020 C C . GLY A 1 263 ? -6.160 29.313 6.172 1.00 35.06 263 GLY A C 1
ATOM 2021 O O . GLY A 1 263 ? -7.115 29.628 6.875 1.00 35.06 263 GLY A O 1
ATOM 2022 N N . VAL A 1 264 ? -6.283 28.551 5.088 1.00 31.44 264 VAL A N 1
ATOM 2023 C CA . VAL A 1 264 ? -7.467 27.733 4.811 1.00 31.44 264 VAL A CA 1
ATOM 2024 C C . VAL A 1 264 ? -7.122 26.305 5.210 1.00 31.44 264 VAL A C 1
ATOM 2026 O O . VAL A 1 264 ? -6.477 25.572 4.466 1.00 31.44 264 VAL A O 1
ATOM 2029 N N . GLN A 1 265 ? -7.534 25.916 6.414 1.00 31.66 265 GLN A N 1
ATOM 2030 C CA . GLN A 1 265 ? -7.437 24.540 6.883 1.00 31.66 265 GLN A CA 1
ATOM 2031 C C . GLN A 1 265 ? -8.455 23.701 6.096 1.00 31.66 265 GLN A C 1
ATOM 2033 O O . GLN A 1 265 ? -9.656 23.786 6.342 1.00 31.66 265 GLN A O 1
ATOM 2038 N N . ARG A 1 266 ? -7.999 22.928 5.102 1.00 33.09 266 ARG A N 1
ATOM 2039 C CA . ARG A 1 266 ? -8.878 21.993 4.384 1.00 33.09 266 ARG A CA 1
ATOM 2040 C C . ARG A 1 266 ? -9.121 20.755 5.260 1.00 33.09 266 ARG A C 1
ATOM 2042 O O . ARG A 1 266 ? -8.156 20.221 5.811 1.00 33.09 266 ARG A O 1
ATOM 2049 N N . PRO A 1 267 ? -10.372 20.298 5.432 1.00 30.00 267 PRO A N 1
ATOM 2050 C CA . PRO A 1 267 ? -10.656 19.118 6.236 1.00 30.00 267 PRO A CA 1
ATOM 2051 C C . PRO A 1 267 ? -10.085 17.864 5.560 1.00 30.00 267 PRO A C 1
ATOM 2053 O O . PRO A 1 267 ? -10.400 17.582 4.407 1.00 30.00 267 PRO A O 1
ATOM 2056 N N . SER A 1 268 ? -9.264 17.103 6.291 1.00 38.72 268 SER A N 1
ATOM 2057 C CA . SER A 1 268 ? -9.039 15.688 5.982 1.00 38.72 268 SER A CA 1
ATOM 2058 C C . SER A 1 268 ? -10.343 14.951 6.278 1.00 38.72 268 SER A C 1
ATOM 2060 O O . SER A 1 268 ? -10.849 15.029 7.402 1.00 38.72 268 SER A O 1
ATOM 2062 N N . LEU A 1 269 ? -10.923 14.316 5.263 1.00 39.94 269 LEU A N 1
ATOM 2063 C CA . LEU A 1 269 ? -12.189 13.599 5.364 1.00 39.94 269 LEU A CA 1
ATOM 2064 C C . LEU A 1 269 ? -11.875 12.107 5.378 1.00 39.94 269 LEU A C 1
ATOM 2066 O O . LEU A 1 269 ? -11.762 11.501 4.320 1.00 39.94 269 LEU A O 1
ATOM 2070 N N . SER A 1 270 ? -11.728 11.515 6.561 1.00 45.34 270 SER A N 1
ATOM 2071 C CA . SER A 1 270 ? -11.729 10.053 6.654 1.00 45.34 270 SER A CA 1
ATOM 2072 C C . SER A 1 270 ? -13.145 9.546 6.921 1.00 45.34 270 SER A C 1
ATOM 2074 O O . SER A 1 270 ? -13.953 10.181 7.610 1.00 45.34 270 SER A O 1
ATOM 2076 N N . CYS A 1 271 ? -13.472 8.440 6.263 1.00 49.50 271 CYS A N 1
ATOM 2077 C CA . CYS A 1 271 ? -14.774 7.806 6.340 1.00 49.50 271 CYS A CA 1
ATOM 2078 C C . CYS A 1 271 ? -14.593 6.553 7.194 1.00 49.50 271 CYS A C 1
ATOM 2080 O O . CYS A 1 271 ? -13.825 5.665 6.835 1.00 49.50 271 CYS A O 1
ATOM 2082 N N . LEU A 1 272 ? -15.277 6.484 8.337 1.00 48.41 272 LEU A N 1
ATOM 2083 C CA . LEU A 1 272 ? -15.513 5.188 8.967 1.00 48.41 272 LEU A CA 1
ATOM 2084 C C . LEU A 1 272 ? -16.761 4.612 8.304 1.00 48.41 272 LEU A C 1
ATOM 2086 O O . LEU A 1 272 ? -17.811 5.272 8.288 1.00 48.41 272 LEU A O 1
ATOM 2090 N N . LEU A 1 273 ? -16.582 3.441 7.708 1.00 47.94 273 LEU A N 1
ATOM 2091 C CA . LEU A 1 273 ? -17.649 2.668 7.095 1.00 47.94 273 LEU A CA 1
ATOM 2092 C C . LEU A 1 273 ? -18.275 1.784 8.190 1.00 47.94 273 LEU A C 1
ATOM 2094 O O . LEU A 1 273 ? -17.548 1.427 9.128 1.00 47.94 273 LEU A O 1
ATOM 2098 N N . PRO A 1 274 ? -19.602 1.560 8.144 1.00 38.19 274 PRO A N 1
ATOM 2099 C CA . PRO A 1 274 ? -20.289 0.692 9.097 1.00 38.19 274 PRO A CA 1
ATOM 2100 C C . PRO A 1 274 ? -19.655 -0.701 9.144 1.00 38.19 274 PRO A C 1
ATOM 2102 O O . PRO A 1 274 ? -19.191 -1.170 8.079 1.00 38.19 274 PRO A O 1
#

Organism: NCBI:txid1314781

Radius of gyration: 18.9 Å; chains: 1; bounding box: 51×51×60 Å

Foldseek 3Di:
DDDDDDPPDPFPKDKDFDDPVCLQLQLLLQLQQCQCFPLLCVLLVNDPPTQDRDDSPPDPPPPVPGDLSSSLSSLQSQLLVLLLVVQVWTKMFIATPVRHGFKIWRKHAAPRDCPDPVSCVRSSNCCQAQNDPVRRNSHSHPSSVVSVVVLVVVVVVLVVVVCVVVVHDSNQEMEGPWIFGRPVCQLQLRRLVNVLVVDVVCDPPGKYKYWAPDPQVVVSNVQSQVANNDRPCSVPSNNSRVRHGTGHSPPDDDDPPPPDDDDDDDDRDMDIGD

Secondary structure (DSSP, 8-state):
---PPP-------EEEEPPGGGHHHHHHHHHHHHTT-HHHHHHTTPPSS-PPPPPTT--SS-GGGS-HHHHHHHHHHHHHHHHHHHTT-EEEEEE-TT--EEEEEEEEPTT---S-HHHHHHTTTHHHHH-BTTBTT-S-HHHHHHHHHHHHHHHHHHHHHHHHHTT--GGG-EEEEEEEE-GGGTTSSHHHHHHHHHHHHH-TTS-EEEEE-SHHHHHHHHHHHHTTT--HHHHSHHHHTTT-S----------GGG-SS----PPPEEEEE-

InterPro domains:
  IPR000182 GNAT domain [PS51186] (112-254)
  IPR016181 Acyl-CoA N-acyltransferase [SSF55729] (76-211)
  IPR052523 Trichothecene Biosynthesis Acetyltransferases [PTHR42791] (12-222)

Sequence (274 aa):
MSSAAPPTDTDTVTVRAMRADEQHAFALVAVRAFATNRVLRWINSIRPPGIPSPPADAPSTPLASLPREARLLYYFMDGLLRTTQLTKGRVMVAVDAEDNIRAFALWNRPGAVIDSMGMIVRAKQYRAILGDAWHPFGGWGLSGLRRALHVQSSFVKSHKKQLKARGVRREECWTLELLGTDPEHEGKGYAARLIREGLAFLGDSTPCVVESNMPRPKAIYECCAVSNGQCGFCDDYESATALDGAINLDLMADRPSERAGRGVQRPSLSCLLP